Protein AF-A0A0J6VPD2-F1 (afdb_monomer_lite)

pLDDT: mean 93.19, std 6.34, range [56.94, 98.69]

Sequence (339 aa):
MVEPTLGCRLACPSCKRKQELGRRRNDDHLSPELLGSLIRSCVRSGIAIDEVHYLGWGEPLLHPGFRDLVETVRTLSPTTIQEVTTTGNADFQASLGGTYIDRLVVSCDGVQQEEYQKYRINGSLEAALRFMRDAKTYGHPETFVEWKYILFDGNDNPDDLTRAQALADEIGLDSLLFIVTNSKTRSLRYTNETIAEIPIRSRRAKVSPAAAMMIGSRRSGHVDPSRSMLGDRENASLYIDECRVTRGNMLTVSGWSLGADGAYVDAVEMIAGPHRQVTQTHDLRHDVVAARSNAQGARCGFLFRVPLGDAPAPDSLALTVRLRNHTQDFSAAVSWPAS

InterPro domains:
  IPR007197 Radical SAM [PF04055] (2-143)
  IPR007197 Radical SAM [PS51918] (1-218)
  IPR007197 Radical SAM [SFLDS00029] (2-142)
  IPR013785 Aldolase-type TIM barrel [G3DSA:3.20.20.70] (1-222)
  IPR050377 Radical SAM PqqA peptide cyclase/Mycofactocin maturase MftC-like [PTHR11228] (1-188)
  IPR058240 Radical SAM superfamily [SSF102114] (2-212)

Foldseek 3Di:
DDAAFLAAQWDFPPQCSVVVVVVDDDDGGDDLVNLLVVLVVCVVVVHAAAEDEHDDSHFLQPRQCSLSNQVSCCVSHVNHQYEYEGCLLDDQCNRQFPHAHQEYEHEFAADDQVLRCVRRPSGDNVSNLVSLLCCCVRNDVNYQYEYEHEAFQRRQPLVGLVVVQVSCVVSVHQAYEYEQEPDPRGHPCCHLQNVQVRDDDHLRYDYDYDPVQQPAFPWWKDWDPVPKQAADDDFKHWDWPTFTQTPSQKTKTKTFMATPQQHFFQWKWKDWPPDIHIDGQQDFDPVVCVVDVRHPHGSTMDMDIHRQNPHDGGQKMWMWTHHPPDIDIIMTGIHIDDD

Radius of gyration: 20.75 Å; chains: 1; bounding box: 52×57×56 Å

Secondary structure (DSSP, 8-state):
-B--BS--S---TT-THHHHHTT--S--B--HHHHHHHHHHHHHTT----EEEE-SSS-GGG-TTHHHHHHHHHHH-TT-EEEEEE-S-S-HHHHTTT---SEEEEE---SSHHHHHHHSTT--HHHHHHHHHHHHHHS-TT-EEEEEEEEBTTS--HHHHHHHHHHHHHHT-SEEEEEE--STTB-SSS-TTTGGGS---STTEEEEE-GGGS-SEEEEEEEEGGG---EE-SSEEEEEEEEEEETTSEEEEEEEEEETTSPPPSEEEEEETTEEEEE---EE-HHHHHH-TT-S-SEEEEEEEEE-TTSPPPSEEEEEEE-SS-EEEEEEEEE----

Structure (mmCIF, N/CA/C/O backbone):
data_AF-A0A0J6VPD2-F1
#
_entry.id   AF-A0A0J6VPD2-F1
#
loop_
_atom_site.group_PDB
_atom_site.id
_atom_site.type_symbol
_atom_site.label_atom_id
_atom_site.label_alt_id
_atom_site.label_comp_id
_atom_site.label_asym_id
_atom_site.label_entity_id
_atom_site.label_seq_id
_atom_site.pdbx_PDB_ins_code
_atom_site.Cartn_x
_atom_site.Cartn_y
_atom_site.Cartn_z
_atom_site.occupancy
_atom_site.B_iso_or_equiv
_atom_site.auth_seq_id
_atom_site.auth_comp_id
_atom_site.auth_asym_id
_atom_site.auth_atom_id
_atom_site.pdbx_PDB_model_num
ATOM 1 N N . MET A 1 1 ? -11.629 8.265 2.823 1.00 93.38 1 MET A N 1
ATOM 2 C CA . MET A 1 1 ? -10.451 8.903 3.457 1.00 93.38 1 MET A CA 1
ATOM 3 C C . MET A 1 1 ? -10.922 9.909 4.489 1.00 93.38 1 MET A C 1
ATOM 5 O O . MET A 1 1 ? -11.869 10.637 4.205 1.00 93.38 1 MET A O 1
ATOM 9 N N . VAL A 1 2 ? -10.268 9.963 5.642 1.00 94.94 2 VAL A N 1
ATOM 10 C CA . VAL A 1 2 ? -10.527 10.926 6.717 1.00 94.94 2 VAL A CA 1
ATOM 11 C C . VAL A 1 2 ? -9.193 11.452 7.242 1.00 94.94 2 VAL A C 1
ATOM 13 O O . VAL A 1 2 ? -8.242 10.684 7.363 1.00 94.94 2 VAL A O 1
ATOM 16 N N . GLU A 1 3 ? -9.124 12.749 7.541 1.00 94.00 3 GLU A N 1
ATOM 17 C CA . GLU A 1 3 ? -7.953 13.393 8.146 1.00 94.00 3 GLU A CA 1
ATOM 18 C C . GLU A 1 3 ? -8.197 13.520 9.654 1.00 94.00 3 GLU A C 1
ATOM 20 O O . GLU A 1 3 ? -9.005 14.361 10.052 1.00 94.00 3 GLU A O 1
ATOM 25 N N . PRO A 1 4 ? -7.558 12.689 10.505 1.00 95.69 4 PRO A N 1
ATOM 26 C CA . PRO A 1 4 ? -7.861 12.678 11.935 1.00 95.69 4 PRO A CA 1
ATOM 27 C C . PRO A 1 4 ? -7.396 13.942 12.631 1.00 95.69 4 PRO A C 1
ATOM 29 O O . PRO A 1 4 ? -8.032 14.412 13.561 1.00 95.69 4 PRO A O 1
ATOM 32 N N . THR A 1 5 ? -6.257 14.478 12.205 1.00 93.69 5 THR A N 1
ATOM 33 C CA . THR A 1 5 ? -5.651 15.645 12.826 1.00 93.69 5 THR A CA 1
ATOM 34 C C . THR A 1 5 ? -4.746 16.374 11.847 1.00 93.69 5 THR A C 1
ATOM 36 O O . THR A 1 5 ? -4.142 15.750 10.974 1.00 93.69 5 THR A O 1
ATOM 39 N N . LEU A 1 6 ? -4.600 17.688 12.025 1.00 92.31 6 LEU A N 1
ATOM 40 C CA . LEU A 1 6 ? -3.529 18.471 1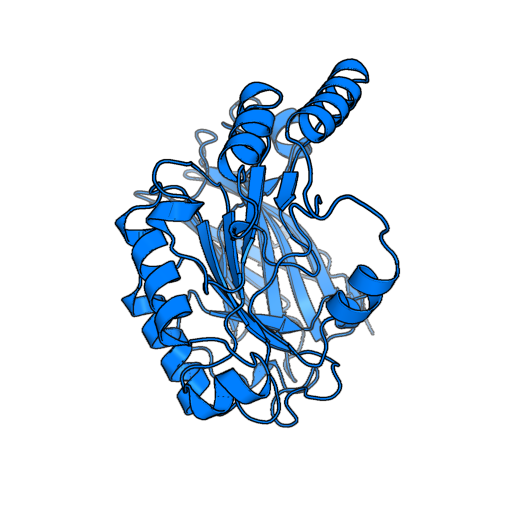1.398 1.00 92.31 6 LEU A CA 1
ATOM 41 C C . LEU A 1 6 ? -2.265 18.543 12.268 1.00 92.31 6 LEU A C 1
ATOM 43 O O . LEU A 1 6 ? -1.270 19.144 11.860 1.00 92.31 6 LEU A O 1
ATOM 47 N N . GLY A 1 7 ? -2.250 17.942 13.456 1.00 91.75 7 GLY A N 1
ATOM 48 C CA . GLY A 1 7 ? -1.061 17.816 14.296 1.00 91.75 7 GLY A CA 1
ATOM 49 C C . GLY A 1 7 ? 0.015 16.968 13.618 1.00 91.75 7 GLY A C 1
ATOM 50 O O . GLY A 1 7 ? -0.251 15.863 13.171 1.00 91.75 7 GLY A O 1
ATOM 51 N N . CYS A 1 8 ? 1.246 17.473 13.524 1.00 94.38 8 CYS A N 1
ATOM 52 C CA . CYS A 1 8 ? 2.407 16.716 13.048 1.00 94.38 8 CYS A CA 1
ATOM 53 C C . CYS A 1 8 ? 3.687 17.315 13.639 1.00 94.38 8 CYS A C 1
ATOM 55 O O . CYS A 1 8 ? 3.829 18.541 13.698 1.00 94.38 8 CYS A O 1
ATOM 57 N N . ARG A 1 9 ? 4.620 16.456 14.058 1.00 93.44 9 ARG A N 1
ATOM 58 C CA . ARG A 1 9 ? 5.928 16.868 14.599 1.00 93.44 9 ARG A CA 1
ATOM 59 C C . ARG A 1 9 ? 6.981 17.110 13.510 1.00 93.44 9 ARG A C 1
ATOM 61 O O . ARG A 1 9 ? 7.966 17.798 13.762 1.00 93.44 9 ARG A O 1
ATOM 68 N N . LEU A 1 10 ? 6.760 16.586 12.303 1.00 96.31 10 LEU A N 1
ATOM 69 C CA . LEU A 1 10 ? 7.665 16.744 11.165 1.00 96.31 10 LEU A CA 1
ATOM 70 C C . LEU A 1 10 ? 7.352 18.014 10.357 1.00 96.31 10 LEU A C 1
ATOM 72 O O . LEU A 1 10 ? 6.226 18.524 10.355 1.00 96.31 10 LEU A O 1
ATOM 76 N N . ALA A 1 11 ? 8.352 18.496 9.618 1.00 95.06 11 ALA A N 1
ATOM 77 C CA . ALA A 1 11 ? 8.269 19.703 8.793 1.00 95.06 11 ALA A CA 1
ATOM 78 C C . ALA A 1 11 ? 8.644 19.449 7.319 1.00 95.06 11 ALA A C 1
ATOM 80 O O . ALA A 1 11 ? 9.408 20.208 6.727 1.00 95.06 11 ALA A O 1
ATOM 81 N N . CYS A 1 12 ? 8.102 18.381 6.724 1.00 94.31 12 CYS A N 1
ATOM 82 C CA . CYS A 1 12 ? 8.483 17.926 5.383 1.00 94.31 12 CYS A CA 1
ATOM 83 C C . CYS A 1 12 ? 8.308 19.021 4.302 1.00 94.31 12 CYS A C 1
ATOM 85 O O . CYS A 1 12 ? 7.190 19.528 4.155 1.00 94.31 12 CYS A O 1
ATOM 87 N N . PRO A 1 13 ? 9.338 19.352 3.492 1.00 90.88 13 PRO A N 1
ATOM 88 C CA . PRO A 1 13 ? 9.306 20.491 2.565 1.00 90.88 13 PRO A CA 1
ATOM 89 C C . PRO A 1 13 ? 8.185 20.478 1.517 1.00 90.88 13 PRO A C 1
ATOM 91 O O . PRO A 1 13 ? 7.707 21.538 1.123 1.00 90.88 13 PRO A O 1
ATOM 94 N N . SER A 1 14 ? 7.754 19.297 1.057 1.00 87.94 14 SER A N 1
ATOM 95 C CA . SER A 1 14 ? 6.682 19.168 0.051 1.00 87.94 14 SER A CA 1
ATOM 96 C C . SER A 1 14 ? 5.284 18.963 0.657 1.00 87.94 14 SER A C 1
ATOM 98 O O . SER A 1 14 ? 4.313 18.802 -0.082 1.00 87.94 14 SER A O 1
ATOM 100 N N . CYS A 1 15 ? 5.150 18.970 1.987 1.00 89.50 15 CYS A N 1
ATOM 101 C CA . CYS A 1 15 ? 3.862 18.817 2.658 1.00 89.50 15 CYS A CA 1
ATOM 102 C C . CYS A 1 15 ? 3.096 20.150 2.705 1.00 89.50 15 CYS A C 1
ATOM 104 O O . CYS A 1 15 ? 3.628 21.175 3.134 1.00 89.50 15 CYS A O 1
ATOM 106 N N . LYS A 1 16 ? 1.811 20.140 2.324 1.00 88.31 16 LYS A N 1
ATOM 107 C CA . LYS A 1 16 ? 0.958 21.344 2.319 1.00 88.31 16 LYS A CA 1
ATOM 108 C C . LYS A 1 16 ? 0.388 21.713 3.692 1.00 88.31 16 LYS A C 1
ATOM 110 O O . LYS A 1 16 ? -0.294 22.725 3.807 1.00 88.31 16 LYS A O 1
ATOM 115 N N . ARG A 1 17 ? 0.727 20.968 4.750 1.00 89.81 17 ARG A N 1
ATOM 116 C CA . ARG A 1 17 ? 0.231 21.171 6.122 1.00 89.81 17 ARG A CA 1
ATOM 117 C C . ARG A 1 17 ? 0.272 22.627 6.592 1.00 89.81 17 ARG A C 1
ATOM 119 O O . ARG A 1 17 ? -0.710 23.110 7.139 1.00 89.81 17 ARG A O 1
ATOM 126 N N . LYS A 1 18 ? 1.382 23.346 6.366 1.00 83.75 18 LYS A N 1
ATOM 127 C CA . LYS A 1 18 ? 1.505 24.763 6.772 1.00 83.75 18 LYS A CA 1
ATOM 128 C C . LYS A 1 18 ? 0.450 25.658 6.110 1.00 83.75 18 LYS A C 1
ATOM 130 O O . LYS A 1 18 ? -0.044 26.578 6.747 1.00 83.75 18 LYS A O 1
ATOM 135 N N . GLN A 1 19 ? 0.110 25.388 4.848 1.00 83.69 19 GLN A N 1
ATOM 136 C CA . GLN A 1 19 ? -0.931 26.125 4.125 1.00 83.69 19 GLN A CA 1
ATOM 137 C C . GLN A 1 19 ? -2.322 25.790 4.677 1.00 83.69 19 GLN A C 1
ATOM 139 O O . GLN A 1 19 ? -3.147 26.687 4.819 1.00 83.69 19 GLN A O 1
ATOM 144 N N . GLU A 1 20 ? -2.564 24.525 5.026 1.00 82.81 20 GLU A N 1
ATOM 145 C CA . GLU A 1 20 ? -3.853 24.071 5.564 1.00 82.81 20 GLU A CA 1
ATOM 146 C C . GLU A 1 20 ? -4.123 24.577 6.988 1.00 82.81 20 GLU A C 1
ATOM 148 O O . GLU A 1 20 ? -5.237 25.018 7.273 1.00 82.81 20 GLU A O 1
ATOM 153 N N . LEU A 1 21 ? -3.101 24.631 7.850 1.00 81.75 21 LEU A N 1
ATOM 154 C CA . LEU A 1 21 ? -3.205 25.251 9.180 1.00 81.75 21 LEU A CA 1
ATOM 155 C C . LEU A 1 21 ? -3.624 26.728 9.101 1.00 81.75 21 LEU A C 1
ATOM 157 O O . LEU A 1 21 ? -4.384 27.195 9.937 1.00 81.75 21 LEU A O 1
ATOM 161 N N . GLY A 1 22 ? -3.183 27.461 8.072 1.00 72.88 22 GLY A N 1
ATOM 162 C CA . GLY A 1 22 ? -3.572 28.862 7.872 1.00 72.88 22 GLY A CA 1
ATOM 163 C C . GLY A 1 22 ? -5.017 29.066 7.394 1.00 72.88 22 GLY A C 1
ATOM 164 O O . GLY A 1 22 ? -5.493 30.200 7.373 1.00 72.88 22 GLY A O 1
ATOM 165 N N . ARG A 1 23 ? -5.715 27.999 6.980 1.00 75.44 23 ARG A N 1
ATOM 166 C CA . ARG A 1 23 ? -7.081 28.058 6.425 1.00 75.44 23 ARG A CA 1
ATOM 167 C C . ARG A 1 23 ? -8.166 27.648 7.419 1.00 75.44 23 ARG A C 1
ATOM 169 O O . ARG A 1 23 ? -9.301 28.104 7.278 1.00 75.44 23 ARG A O 1
ATOM 176 N N . ARG A 1 24 ? -7.859 26.784 8.391 1.00 66.81 24 ARG A N 1
ATOM 177 C CA . ARG A 1 24 ? -8.845 26.262 9.352 1.00 66.81 24 ARG A CA 1
ATOM 178 C C . ARG A 1 24 ? -8.907 27.127 10.606 1.00 66.81 24 ARG A C 1
ATOM 180 O O . ARG A 1 24 ? -7.889 27.616 11.074 1.00 66.81 24 ARG A O 1
ATOM 187 N N . ARG A 1 25 ? -10.127 27.357 11.110 1.00 56.94 25 ARG A N 1
ATOM 188 C CA . ARG A 1 25 ? -10.367 28.354 12.161 1.00 56.94 25 ARG A CA 1
ATOM 189 C C . ARG A 1 25 ? -10.408 27.808 13.585 1.00 56.94 25 ARG A C 1
ATOM 191 O O . ARG A 1 25 ? -9.982 28.567 14.432 1.00 56.94 25 ARG A O 1
ATOM 198 N N . ASN A 1 26 ? -10.896 26.590 13.876 1.00 59.47 26 ASN A N 1
ATOM 199 C CA . ASN A 1 26 ? -11.183 26.219 15.279 1.00 59.47 26 ASN A CA 1
ATOM 200 C C . ASN A 1 26 ? -11.190 24.716 15.648 1.00 59.47 26 ASN A C 1
ATOM 202 O O . ASN A 1 26 ? -11.496 24.424 16.798 1.00 59.47 26 ASN A O 1
ATOM 206 N N . ASP A 1 27 ? -10.881 23.768 14.753 1.00 58.66 27 ASP A N 1
ATOM 207 C CA . ASP A 1 27 ? -10.828 22.349 15.157 1.00 58.66 27 ASP A CA 1
ATOM 208 C C . ASP A 1 27 ? -9.707 21.599 14.426 1.00 58.66 27 ASP A C 1
ATOM 210 O O . ASP A 1 27 ? -9.734 21.442 13.199 1.00 58.66 27 ASP A O 1
ATOM 214 N N . ASP A 1 28 ? -8.690 21.194 15.187 1.00 74.00 28 ASP A N 1
ATOM 215 C CA . ASP A 1 28 ? -7.498 20.505 14.682 1.00 74.00 28 ASP A CA 1
ATOM 216 C C . ASP A 1 28 ? -7.701 18.988 14.593 1.00 74.00 28 ASP A C 1
ATOM 218 O O . ASP A 1 28 ? -6.808 18.287 14.106 1.00 74.00 28 ASP A O 1
ATOM 222 N N . HIS A 1 29 ? -8.838 18.477 15.076 1.00 90.50 29 HIS A N 1
ATOM 223 C CA . HIS A 1 29 ? -9.093 17.061 15.322 1.00 90.50 29 HIS A CA 1
ATOM 224 C C . HIS A 1 29 ? -10.482 16.631 14.822 1.00 90.50 29 HIS A C 1
ATOM 226 O O . HIS A 1 29 ? -11.465 17.352 14.956 1.00 90.50 29 HIS A O 1
ATOM 232 N N . LEU A 1 30 ? -10.571 15.444 14.227 1.00 93.44 30 LEU A N 1
ATOM 233 C CA . LEU A 1 30 ? -11.834 14.830 13.828 1.00 93.44 30 LEU A CA 1
ATOM 234 C C . LEU A 1 30 ? -12.500 14.193 15.049 1.00 93.44 30 LEU A C 1
ATOM 236 O O . LEU A 1 30 ? -11.952 13.254 15.616 1.00 93.44 30 LEU A O 1
ATOM 240 N N . SER A 1 31 ? -13.709 14.624 15.413 1.00 93.25 31 SER A N 1
ATOM 241 C CA . SER A 1 31 ? -14.433 13.966 16.505 1.00 93.25 31 SER A CA 1
ATOM 242 C C . SER A 1 31 ? -14.962 12.576 16.101 1.00 93.25 31 SER A C 1
ATOM 244 O O . SER A 1 31 ? -15.487 12.409 14.987 1.00 93.25 31 SER A O 1
ATOM 246 N N . PRO A 1 32 ? -14.888 11.570 16.996 1.00 93.81 32 PRO A N 1
ATOM 247 C CA . PRO A 1 32 ? -15.540 10.275 16.795 1.00 93.81 32 PRO A CA 1
ATOM 248 C C . PRO A 1 32 ? -17.046 10.394 16.549 1.00 93.81 32 PRO A C 1
ATOM 250 O O . PRO A 1 32 ? -17.601 9.666 15.726 1.00 93.81 32 PRO A O 1
ATOM 253 N N . GLU A 1 33 ? -17.722 11.358 17.174 1.00 95.19 33 GLU A N 1
ATOM 254 C CA . GLU A 1 33 ? -19.159 11.586 17.001 1.00 95.19 33 GLU A CA 1
ATOM 255 C C . GLU A 1 33 ? -19.501 12.029 15.577 1.00 95.19 33 GLU A C 1
ATOM 257 O O . GLU A 1 33 ? -20.497 11.563 15.005 1.00 95.19 33 GLU A O 1
ATOM 262 N N . LEU A 1 34 ? -18.683 12.911 14.989 1.00 95.06 34 LEU A N 1
ATOM 263 C CA . LEU A 1 34 ? -18.852 13.349 13.607 1.00 95.06 34 LEU A CA 1
ATOM 264 C C . LEU A 1 34 ? -18.603 12.182 12.652 1.00 95.06 34 LEU A C 1
ATOM 266 O O . LEU A 1 34 ? -19.454 11.904 11.804 1.00 95.06 34 LEU A O 1
ATOM 270 N N . LEU A 1 35 ? -17.490 11.460 12.827 1.00 96.81 35 LEU A N 1
ATOM 271 C CA . LEU A 1 35 ? -17.169 10.282 12.019 1.00 96.81 35 LEU A CA 1
ATOM 272 C C . LEU A 1 35 ? -18.290 9.237 12.089 1.00 96.81 35 LEU A C 1
ATOM 274 O O . LEU A 1 35 ? -18.798 8.790 11.060 1.00 96.81 35 LEU A O 1
ATOM 278 N N . GLY A 1 36 ? -18.750 8.908 13.294 1.00 97.19 36 GLY A N 1
ATOM 279 C CA . GLY A 1 36 ? -19.839 7.962 13.503 1.00 97.19 36 GLY A CA 1
ATOM 280 C C . GLY A 1 36 ? -21.157 8.429 12.888 1.00 97.19 36 GLY A C 1
ATOM 281 O O . GLY A 1 36 ? -21.922 7.617 12.369 1.00 97.19 36 GLY A O 1
ATOM 282 N N . SER A 1 37 ? -21.434 9.734 12.891 1.00 97.62 37 SER A N 1
ATOM 283 C CA . SER A 1 37 ? -22.640 10.286 12.262 1.00 97.62 37 SER A CA 1
ATOM 284 C C . SER A 1 37 ? -22.600 10.173 10.739 1.00 97.62 37 SER A C 1
ATOM 286 O O . SER A 1 37 ? -23.616 9.813 10.140 1.00 97.62 37 SER A O 1
ATOM 288 N N . LEU A 1 38 ? -21.434 10.397 10.126 1.00 96.50 38 LEU A N 1
ATOM 289 C CA . LEU A 1 38 ? -21.222 10.179 8.693 1.00 96.50 38 LEU A CA 1
ATOM 290 C C . LEU A 1 38 ? -21.426 8.705 8.327 1.00 96.50 38 LEU A C 1
ATOM 292 O O . LEU A 1 38 ? -22.208 8.402 7.427 1.00 96.50 38 LEU A O 1
ATOM 296 N N . ILE A 1 39 ? -20.814 7.788 9.080 1.00 97.00 39 ILE A N 1
ATOM 297 C CA . ILE A 1 39 ? -20.931 6.340 8.849 1.00 97.00 39 ILE A CA 1
ATOM 298 C C . ILE A 1 39 ? -22.383 5.879 8.967 1.00 97.00 39 ILE A C 1
ATOM 300 O O . ILE A 1 39 ? -22.905 5.243 8.053 1.00 97.00 39 ILE A O 1
ATOM 304 N N . ARG A 1 40 ? -23.079 6.259 10.048 1.00 97.31 40 ARG A N 1
ATOM 305 C CA . ARG A 1 40 ? -24.506 5.943 10.222 1.00 97.31 40 ARG A CA 1
ATOM 306 C C . ARG A 1 40 ? -25.352 6.471 9.067 1.00 97.31 40 ARG A C 1
ATOM 308 O O . ARG A 1 40 ? -26.316 5.818 8.678 1.00 97.31 40 ARG A O 1
ATOM 315 N N . SER A 1 41 ? -25.020 7.642 8.524 1.00 97.25 41 SER A N 1
ATOM 316 C CA . SER A 1 41 ? -25.731 8.204 7.374 1.00 97.25 41 SER A CA 1
ATOM 317 C C . SER A 1 41 ? -25.541 7.364 6.112 1.00 97.25 41 SER A C 1
ATOM 319 O O . SER A 1 41 ? -26.528 7.074 5.434 1.00 97.25 41 SER A O 1
ATOM 321 N N . CYS A 1 42 ? -24.310 6.931 5.824 1.00 96.19 42 CYS A N 1
ATOM 322 C CA . CYS A 1 42 ? -24.019 6.031 4.706 1.00 96.19 42 CYS A CA 1
ATOM 323 C C . CYS A 1 42 ? -24.770 4.704 4.852 1.00 96.19 42 CYS A C 1
ATOM 325 O O . CYS A 1 42 ? -25.515 4.328 3.950 1.00 96.19 42 CYS A O 1
ATOM 327 N N . VAL A 1 43 ? -24.668 4.063 6.022 1.00 93.38 43 VAL A N 1
ATOM 328 C CA . VAL A 1 43 ? -25.329 2.779 6.305 1.00 93.38 43 VAL A CA 1
ATOM 329 C C . VAL A 1 43 ? -26.846 2.886 6.135 1.00 93.38 43 VAL A C 1
ATOM 331 O O . VAL A 1 43 ? -27.438 2.078 5.424 1.00 93.38 43 VAL A O 1
ATOM 334 N N . ARG A 1 44 ? -27.491 3.916 6.707 1.00 96.25 44 ARG A N 1
ATOM 335 C CA . ARG A 1 44 ? -28.941 4.142 6.529 1.00 96.25 44 ARG A CA 1
ATOM 336 C C . ARG A 1 44 ? -29.344 4.370 5.073 1.00 96.25 44 ARG A C 1
ATOM 338 O O . ARG A 1 44 ? -30.482 4.090 4.719 1.00 96.25 44 ARG A O 1
ATOM 345 N N . SER A 1 45 ? -28.435 4.896 4.258 1.00 96.94 45 SER A N 1
ATOM 346 C CA . SER A 1 45 ? -28.669 5.165 2.836 1.00 96.94 45 SER A CA 1
ATOM 347 C C . SER A 1 45 ? -28.318 3.970 1.941 1.00 96.94 45 SER A C 1
ATOM 349 O O . SER A 1 45 ? -28.351 4.105 0.722 1.00 96.94 45 SER A O 1
ATOM 351 N N . GLY A 1 46 ? -27.955 2.817 2.520 1.00 94.06 46 GLY A N 1
ATOM 352 C CA . GLY A 1 46 ? -27.538 1.630 1.769 1.00 94.06 46 GLY A CA 1
ATOM 353 C C . GLY A 1 46 ? -26.178 1.774 1.079 1.00 94.06 46 GLY A C 1
ATOM 354 O O . GLY A 1 46 ? -25.876 1.014 0.165 1.00 94.06 46 GLY A O 1
ATOM 355 N N . ILE A 1 47 ? -25.358 2.747 1.489 1.00 94.06 47 ILE A N 1
ATOM 356 C CA . ILE A 1 47 ? -24.014 2.960 0.945 1.00 94.06 47 ILE A CA 1
ATOM 357 C C . ILE A 1 47 ? -23.036 2.108 1.755 1.00 94.06 47 ILE A C 1
ATOM 359 O O . ILE A 1 47 ? -22.807 2.377 2.938 1.00 94.06 47 ILE A O 1
ATOM 363 N N . ALA A 1 48 ? -22.455 1.095 1.112 1.00 88.81 48 ALA A N 1
ATOM 364 C CA . ALA A 1 48 ? -21.388 0.293 1.696 1.00 88.81 48 ALA A CA 1
ATOM 365 C C . ALA A 1 48 ? -20.125 1.143 1.902 1.00 88.81 48 ALA A C 1
ATOM 367 O O . ALA A 1 48 ? -19.753 1.951 1.049 1.00 88.81 48 ALA A O 1
ATOM 368 N N . ILE A 1 49 ? -19.477 0.961 3.051 1.00 94.00 49 ILE A N 1
ATOM 369 C CA . ILE A 1 49 ? -18.179 1.560 3.352 1.00 94.00 49 ILE A CA 1
ATOM 370 C C . ILE A 1 49 ? -17.169 0.427 3.320 1.00 94.00 49 ILE A C 1
ATOM 372 O O . ILE A 1 49 ? -17.098 -0.390 4.231 1.00 94.00 49 ILE A O 1
ATOM 376 N N . ASP A 1 50 ? -16.423 0.373 2.231 1.00 93.12 50 ASP A N 1
ATOM 377 C CA . ASP A 1 50 ? -15.439 -0.676 2.006 1.00 93.12 50 ASP A CA 1
ATOM 378 C C . ASP A 1 50 ? -14.151 -0.402 2.772 1.00 93.12 50 ASP A C 1
ATOM 380 O O . ASP A 1 50 ? -13.590 -1.287 3.421 1.00 93.12 50 ASP A O 1
ATOM 384 N N . GLU A 1 51 ? -13.713 0.858 2.735 1.00 95.12 51 GLU A N 1
ATOM 385 C CA . GLU A 1 51 ? -12.439 1.270 3.298 1.00 95.12 51 GLU A CA 1
ATOM 386 C C . GLU A 1 51 ? -12.530 2.637 3.981 1.00 95.12 51 GLU A C 1
ATOM 388 O O . GLU A 1 51 ? -13.071 3.612 3.443 1.00 95.12 51 GLU A O 1
ATOM 393 N N . VAL A 1 52 ? -11.909 2.738 5.153 1.00 97.62 52 VAL A N 1
ATOM 394 C CA . VAL A 1 52 ? -11.602 4.008 5.809 1.00 97.62 52 VAL A CA 1
ATOM 395 C C . VAL A 1 52 ? -10.094 4.138 5.898 1.00 97.62 52 VAL A C 1
ATOM 397 O O . VAL A 1 52 ? -9.420 3.382 6.588 1.00 97.62 52 VAL A O 1
ATOM 400 N N . HIS A 1 53 ? -9.563 5.132 5.190 1.00 97.94 53 HIS A N 1
ATOM 401 C CA . HIS A 1 53 ? -8.151 5.477 5.281 1.00 97.94 53 HIS A CA 1
ATOM 402 C C . HIS A 1 53 ? -7.974 6.695 6.181 1.00 97.94 53 HIS A C 1
ATOM 404 O O . HIS A 1 53 ? -8.536 7.758 5.892 1.00 97.94 53 HIS A O 1
ATOM 410 N N . TYR A 1 54 ? -7.180 6.538 7.233 1.00 98.12 54 TYR A N 1
ATOM 411 C CA . TYR A 1 54 ? -6.741 7.583 8.146 1.00 98.12 54 TYR A CA 1
ATOM 412 C C . TYR A 1 54 ? -5.426 8.170 7.627 1.00 98.12 54 TYR A C 1
ATOM 414 O O . TYR A 1 54 ? -4.346 7.612 7.839 1.00 98.12 54 TYR A O 1
ATOM 422 N N . LEU A 1 55 ? -5.522 9.286 6.908 1.00 95.75 55 LEU A N 1
ATOM 423 C CA . LEU A 1 55 ? -4.381 9.988 6.324 1.00 95.75 55 LEU A CA 1
ATOM 424 C C . LEU A 1 55 ? -4.702 11.464 6.099 1.00 95.75 55 LEU A C 1
ATOM 426 O O . LEU A 1 55 ? -5.858 11.876 6.075 1.00 95.75 55 LEU A O 1
ATOM 430 N N . GLY A 1 56 ? -3.671 12.256 5.845 1.00 92.06 56 GLY A N 1
ATOM 431 C CA . GLY A 1 56 ? -3.834 13.651 5.472 1.00 92.06 56 GLY A CA 1
ATOM 432 C C . GLY A 1 56 ? -2.500 14.374 5.463 1.00 92.06 56 GLY A C 1
ATOM 433 O O . GLY A 1 56 ? -1.454 13.784 5.186 1.00 92.06 56 GLY A O 1
ATOM 434 N N . TRP A 1 57 ? -2.542 15.662 5.772 1.00 91.81 57 TRP A N 1
ATOM 435 C CA . TRP A 1 57 ? -1.365 16.511 5.915 1.00 91.81 57 TRP A CA 1
ATOM 436 C C . TRP A 1 57 ? -0.757 16.456 7.321 1.00 91.81 57 TRP A C 1
ATOM 438 O O . TRP A 1 57 ? 0.412 16.815 7.492 1.00 91.81 57 TRP A O 1
ATOM 448 N N . GLY A 1 58 ? -1.541 16.049 8.323 1.00 93.44 58 GLY A N 1
ATOM 449 C CA . GLY A 1 58 ? -1.064 15.769 9.676 1.00 93.44 58 GLY A CA 1
ATOM 450 C C . GLY A 1 58 ? -0.543 14.340 9.865 1.00 93.44 58 GLY A C 1
ATOM 451 O O . GLY A 1 58 ? -0.403 13.572 8.918 1.00 93.44 58 GLY A O 1
ATOM 452 N N . GLU A 1 59 ? -0.240 13.998 11.115 1.00 96.19 59 GLU A N 1
ATOM 453 C CA . GLU A 1 59 ? 0.103 12.652 11.576 1.00 96.19 59 GLU A CA 1
ATOM 454 C C . GLU A 1 59 ? -1.111 12.060 12.309 1.00 96.19 59 GLU A C 1
ATOM 456 O O . GLU A 1 59 ? -1.372 12.478 13.441 1.00 96.19 59 GLU A O 1
ATOM 461 N N . PRO A 1 60 ? -1.845 11.101 11.706 1.00 97.12 60 PRO A N 1
ATOM 462 C CA . PRO A 1 60 ? -3.029 10.481 12.305 1.00 97.12 60 PRO A CA 1
ATOM 463 C C . PRO A 1 60 ? -2.852 10.071 13.768 1.00 97.12 60 PRO A C 1
ATOM 465 O O . PRO A 1 60 ? -3.723 10.339 14.593 1.00 97.12 60 PRO A O 1
ATOM 468 N N . LEU A 1 61 ? -1.695 9.495 14.102 1.00 97.19 61 LEU A N 1
ATOM 469 C CA . LEU A 1 61 ? -1.413 8.928 15.422 1.00 97.19 61 LEU A CA 1
ATOM 470 C C . LEU A 1 61 ? -1.102 9.972 16.506 1.00 97.19 61 LEU A C 1
ATOM 472 O O . LEU A 1 61 ? -0.855 9.607 17.653 1.00 97.19 61 LEU A O 1
ATOM 476 N N . LEU A 1 62 ? -1.119 11.266 16.170 1.00 95.69 62 LEU A N 1
ATOM 477 C CA . LEU A 1 62 ? -1.106 12.357 17.152 1.00 95.69 62 LEU A CA 1
ATOM 478 C C . LEU A 1 62 ? -2.514 12.833 17.529 1.00 95.69 62 LEU A C 1
ATOM 480 O O . LEU A 1 62 ? -2.641 13.767 18.319 1.00 95.69 62 LEU A O 1
ATOM 484 N N . HIS A 1 63 ? -3.566 12.233 16.969 1.00 95.50 63 HIS A N 1
ATOM 485 C CA . HIS A 1 63 ? -4.929 12.500 17.405 1.00 95.50 63 HIS A CA 1
ATOM 486 C C . HIS A 1 63 ? -5.164 11.895 18.806 1.00 95.50 63 HIS A C 1
ATOM 488 O O . HIS A 1 63 ? -4.949 10.694 18.981 1.00 95.50 63 HIS A O 1
ATOM 494 N N . PRO A 1 64 ? -5.628 12.674 19.804 1.00 93.00 64 PRO A N 1
ATOM 495 C CA . PRO A 1 64 ? -5.727 12.207 21.192 1.00 93.00 64 PRO A CA 1
ATOM 496 C C . PRO A 1 64 ? -6.723 11.053 21.382 1.00 93.00 64 PRO A C 1
ATOM 498 O O . PRO A 1 64 ? -6.494 10.186 22.217 1.00 93.00 64 PRO A O 1
ATOM 501 N N . GLY A 1 65 ? -7.792 11.010 20.581 1.00 93.62 65 GLY A N 1
ATOM 502 C CA . GLY A 1 65 ? -8.786 9.929 20.569 1.00 93.62 65 GLY A CA 1
ATOM 503 C C . GLY A 1 65 ? -8.662 9.019 19.347 1.00 93.62 65 GLY A C 1
ATOM 504 O O . GLY A 1 65 ? -9.671 8.659 18.752 1.00 93.62 65 GLY A O 1
ATOM 505 N N . PHE A 1 66 ? -7.447 8.753 18.842 1.00 96.62 66 PHE A N 1
ATOM 506 C CA . PHE A 1 66 ? -7.286 7.998 17.586 1.00 96.62 66 PHE A CA 1
ATOM 507 C C . PHE A 1 66 ? -7.946 6.610 17.648 1.00 96.62 66 PHE A C 1
ATOM 509 O O . PHE A 1 66 ? -8.630 6.211 16.710 1.00 96.62 66 PHE A O 1
ATOM 516 N N . ARG A 1 67 ? -7.801 5.902 18.774 1.00 96.38 67 ARG A N 1
ATOM 517 C CA . ARG A 1 67 ? -8.416 4.580 18.978 1.00 96.38 67 ARG A CA 1
ATOM 518 C C . ARG A 1 67 ? -9.939 4.637 18.949 1.00 96.38 67 ARG A C 1
ATOM 520 O O . ARG A 1 67 ? -10.559 3.751 18.375 1.00 96.38 67 ARG A O 1
ATOM 527 N N . ASP A 1 68 ? -10.529 5.711 19.466 1.00 96.25 68 ASP A N 1
ATOM 528 C CA . ASP A 1 68 ? -11.981 5.906 19.446 1.00 96.25 68 ASP A CA 1
ATOM 529 C C . ASP A 1 68 ? -12.506 6.072 18.015 1.00 96.25 68 ASP A C 1
ATOM 531 O O . ASP A 1 68 ? -13.604 5.614 17.700 1.00 96.25 68 ASP A O 1
ATOM 535 N N . LEU A 1 69 ? -11.717 6.670 17.110 1.00 97.62 69 LEU A N 1
ATOM 536 C CA . LEU A 1 69 ? -12.063 6.745 15.685 1.00 97.62 69 LEU A CA 1
ATOM 537 C C . LEU A 1 69 ? -12.094 5.361 15.032 1.00 97.62 69 LEU A C 1
ATOM 539 O O . LEU A 1 69 ? -12.981 5.088 14.221 1.00 97.62 69 LEU A O 1
ATOM 543 N N . VAL A 1 70 ? -11.128 4.508 15.374 1.00 97.75 70 VAL A N 1
ATOM 544 C CA . VAL A 1 70 ? -11.025 3.133 14.863 1.00 97.75 70 VAL A CA 1
ATOM 545 C C . VAL A 1 70 ? -12.173 2.277 15.391 1.00 97.75 70 VAL A C 1
ATOM 547 O O . VAL A 1 70 ? -12.852 1.590 14.623 1.00 97.75 70 VAL A O 1
ATOM 550 N N . GLU A 1 71 ? -12.440 2.374 16.693 1.00 96.94 71 GLU A N 1
ATOM 551 C CA . GLU A 1 71 ? -13.523 1.649 17.354 1.00 96.94 71 GLU A CA 1
ATOM 552 C C . GLU A 1 71 ? -14.894 2.100 16.842 1.00 96.94 71 GLU A C 1
ATOM 554 O O . GLU A 1 71 ? -15.763 1.276 16.568 1.00 96.94 71 GLU A O 1
ATOM 559 N N . THR A 1 72 ? -15.071 3.401 16.595 1.00 97.56 72 THR A N 1
ATOM 560 C CA . THR A 1 72 ? -16.301 3.939 15.998 1.00 97.56 72 THR A CA 1
ATOM 561 C C . THR A 1 72 ? -16.593 3.300 14.641 1.00 97.56 72 THR A C 1
ATOM 563 O O . THR A 1 72 ? -17.729 2.890 14.388 1.00 97.56 72 THR A O 1
ATOM 566 N N . VAL A 1 73 ? -15.589 3.190 13.761 1.00 97.69 73 VAL A N 1
ATOM 567 C CA . VAL A 1 73 ? -15.756 2.519 12.461 1.00 97.69 73 VAL A CA 1
ATOM 568 C C . VAL A 1 73 ? -16.029 1.035 12.658 1.00 97.69 73 VAL A C 1
ATOM 570 O O . VAL A 1 73 ? -16.973 0.519 12.065 1.00 97.69 73 VAL A O 1
ATOM 573 N N . ARG A 1 74 ? -15.258 0.355 13.513 1.00 95.75 74 ARG A N 1
ATOM 574 C CA . ARG A 1 74 ? -15.396 -1.090 13.732 1.00 95.75 74 ARG A CA 1
ATOM 575 C C . ARG A 1 74 ? -16.767 -1.458 14.300 1.00 95.75 74 ARG A C 1
ATOM 577 O O . ARG A 1 74 ? -17.362 -2.425 13.842 1.00 95.75 74 ARG A O 1
ATOM 584 N N . THR A 1 75 ? -17.294 -0.674 15.235 1.00 96.06 75 THR A N 1
ATOM 585 C CA . THR A 1 75 ? -18.624 -0.888 15.817 1.00 96.06 75 THR A CA 1
ATOM 586 C C . THR A 1 75 ? -19.739 -0.642 14.794 1.00 96.06 75 THR A C 1
ATOM 588 O O . THR A 1 75 ? -20.694 -1.412 14.716 1.00 96.06 75 THR A O 1
ATOM 591 N N . LEU A 1 76 ? -19.650 0.431 14.000 1.00 96.81 76 LEU A N 1
ATOM 592 C CA . LEU A 1 76 ? -20.739 0.842 13.100 1.00 96.81 76 LEU A CA 1
ATOM 593 C C . LEU A 1 76 ? -20.697 0.165 11.723 1.00 96.81 76 LEU A C 1
ATOM 595 O O . LEU A 1 76 ? -21.721 0.105 11.043 1.00 96.81 76 LEU A O 1
ATOM 599 N N . SER A 1 77 ? -19.528 -0.308 11.294 1.00 95.25 77 SER A N 1
ATOM 600 C CA . SER A 1 77 ? -19.318 -1.020 10.034 1.00 95.25 77 SER A CA 1
ATOM 601 C C . SER A 1 77 ? -18.192 -2.062 10.182 1.00 95.25 77 SER A C 1
ATOM 603 O O . SER A 1 77 ? -17.064 -1.843 9.734 1.00 95.25 77 SER A O 1
ATOM 605 N N . PRO A 1 78 ? -18.479 -3.220 10.808 1.00 92.25 78 PRO A N 1
ATOM 606 C CA . PRO A 1 78 ? -17.454 -4.187 11.222 1.00 92.25 78 PRO A CA 1
ATOM 607 C C . PRO A 1 78 ? -16.588 -4.752 10.094 1.00 92.25 78 PRO A C 1
ATOM 609 O O . PRO A 1 78 ? -15.430 -5.099 10.328 1.00 92.25 78 PRO A O 1
ATOM 612 N N . THR A 1 79 ? -17.132 -4.823 8.878 1.00 89.31 79 THR A N 1
ATOM 613 C CA . THR A 1 79 ? -16.453 -5.353 7.687 1.00 89.31 79 THR A CA 1
ATOM 614 C C . THR A 1 79 ? -15.572 -4.327 6.975 1.00 89.31 79 THR A C 1
ATOM 616 O O . THR A 1 79 ? -14.836 -4.710 6.068 1.00 89.31 79 THR A O 1
ATOM 619 N N . THR A 1 80 ? -15.630 -3.047 7.366 1.00 94.31 80 THR A N 1
ATOM 620 C CA . THR A 1 80 ? -14.802 -1.984 6.777 1.00 94.31 80 THR A CA 1
ATOM 621 C C . THR A 1 80 ? -13.320 -2.289 7.005 1.00 94.31 80 THR A C 1
ATOM 623 O O . THR A 1 80 ? -12.895 -2.531 8.141 1.00 94.31 80 THR A O 1
ATOM 626 N N . ILE A 1 81 ? -12.522 -2.233 5.938 1.00 94.56 81 ILE A N 1
ATOM 627 C CA . ILE A 1 81 ? -11.058 -2.236 6.026 1.00 94.56 81 ILE A CA 1
ATOM 628 C C . ILE A 1 81 ? -10.597 -0.880 6.547 1.00 94.56 81 ILE A C 1
ATOM 630 O O . ILE A 1 81 ? -10.964 0.171 6.019 1.00 94.56 81 ILE A O 1
ATOM 634 N N . GLN A 1 82 ? -9.753 -0.899 7.566 1.00 97.56 82 GLN A N 1
ATOM 635 C CA . GLN A 1 82 ? -9.193 0.306 8.155 1.00 97.56 82 GLN A CA 1
ATOM 636 C C . GLN A 1 82 ? -7.694 0.390 7.864 1.00 97.56 82 GLN A C 1
ATOM 638 O O . GLN A 1 82 ? -6.927 -0.484 8.269 1.00 97.56 82 GLN A O 1
ATOM 643 N N . GLU A 1 83 ? -7.276 1.448 7.165 1.00 98.12 83 GLU A N 1
ATOM 644 C CA . GLU A 1 83 ? -5.872 1.710 6.830 1.00 98.12 83 GLU A CA 1
ATOM 645 C C . GLU A 1 83 ? -5.369 2.978 7.518 1.00 98.12 83 GLU A C 1
ATOM 647 O O . GLU A 1 83 ? -6.010 4.027 7.450 1.00 98.12 83 GLU A O 1
ATOM 652 N N . VAL A 1 84 ? -4.186 2.917 8.126 1.00 98.44 84 VAL A N 1
ATOM 653 C CA . VAL A 1 84 ? -3.506 4.084 8.700 1.00 98.44 84 VAL A CA 1
ATOM 654 C C . VAL A 1 84 ? -2.229 4.363 7.927 1.00 98.44 84 VAL A C 1
ATOM 656 O O . VAL A 1 84 ? -1.352 3.506 7.852 1.00 98.44 84 VAL A O 1
ATOM 659 N N . THR A 1 85 ? -2.084 5.583 7.404 1.00 98.44 85 THR A N 1
ATOM 660 C CA . THR A 1 85 ? -0.799 6.064 6.880 1.00 98.44 85 THR A CA 1
ATOM 661 C C . THR A 1 85 ? -0.136 6.983 7.901 1.00 98.44 85 THR A C 1
ATOM 663 O O . THR A 1 85 ? -0.645 8.063 8.193 1.00 98.44 85 THR A O 1
ATOM 666 N N . THR A 1 86 ? 1.024 6.586 8.416 1.00 98.38 86 THR A N 1
ATOM 667 C CA . THR A 1 86 ? 1.767 7.304 9.464 1.00 98.38 86 THR A CA 1
ATOM 668 C C . THR A 1 86 ? 3.202 7.598 9.029 1.00 98.38 86 THR A C 1
ATOM 670 O O . THR A 1 86 ? 3.740 6.970 8.121 1.00 98.38 86 THR A O 1
ATOM 673 N N . THR A 1 87 ? 3.858 8.553 9.678 1.00 97.88 87 THR A N 1
ATOM 674 C CA . THR A 1 87 ? 5.309 8.790 9.590 1.00 97.88 87 THR A CA 1
ATOM 675 C C . THR A 1 87 ? 6.126 7.840 10.474 1.00 97.88 87 THR A C 1
ATOM 677 O O . THR A 1 87 ? 7.355 7.897 10.453 1.00 97.88 87 THR A O 1
ATOM 680 N N . GLY A 1 88 ? 5.472 7.022 11.308 1.00 97.81 88 GLY A N 1
ATOM 681 C CA . GLY A 1 88 ? 6.131 6.110 12.252 1.00 97.81 88 GLY A CA 1
ATOM 682 C C . GLY A 1 88 ? 6.872 6.816 13.394 1.00 97.81 88 GLY A C 1
ATOM 683 O O . GLY A 1 88 ? 7.585 6.182 14.155 1.00 97.81 88 GLY A O 1
ATOM 684 N N . ASN A 1 89 ? 6.728 8.137 13.531 1.00 98.06 89 ASN A N 1
ATOM 685 C CA . ASN A 1 89 ? 7.381 8.932 14.579 1.00 98.06 89 ASN A CA 1
ATOM 686 C C . ASN A 1 89 ? 6.492 9.139 15.826 1.00 98.06 89 ASN A C 1
ATOM 688 O O . ASN A 1 89 ? 6.790 9.973 16.687 1.00 98.06 89 ASN A O 1
ATOM 692 N N . ALA A 1 90 ? 5.387 8.396 15.915 1.00 96.50 90 ALA A N 1
ATOM 693 C CA . ALA A 1 90 ? 4.578 8.242 17.119 1.00 96.50 90 ALA A CA 1
ATOM 694 C C . ALA A 1 90 ? 5.034 7.003 17.909 1.00 96.50 90 ALA A C 1
ATOM 696 O O . ALA A 1 90 ? 5.747 6.151 17.388 1.00 96.50 90 ALA A O 1
ATOM 697 N N . ASP A 1 91 ? 4.618 6.899 19.168 1.00 96.81 91 ASP A N 1
ATOM 698 C CA . ASP A 1 91 ? 4.812 5.678 19.950 1.00 96.81 91 ASP A CA 1
ATOM 699 C C . ASP A 1 91 ? 3.718 4.662 19.587 1.00 96.81 91 ASP A C 1
ATOM 701 O O . ASP A 1 91 ? 2.528 4.984 19.674 1.00 96.81 91 ASP A O 1
ATOM 705 N N . PHE A 1 92 ? 4.099 3.463 19.134 1.00 97.56 92 PHE A N 1
ATOM 706 C CA . PHE A 1 92 ? 3.141 2.450 18.678 1.00 97.56 92 PHE A CA 1
ATOM 707 C C . PHE A 1 92 ? 2.200 2.020 19.807 1.00 97.56 92 PHE A C 1
ATOM 709 O O . PHE A 1 92 ? 0.983 2.031 19.635 1.00 97.56 92 PHE A O 1
ATOM 716 N N . GLN A 1 93 ? 2.744 1.703 20.983 1.00 95.31 93 GLN A N 1
ATOM 717 C CA . GLN A 1 93 ? 1.960 1.215 22.118 1.00 95.31 93 GLN A CA 1
ATOM 718 C C . GLN A 1 93 ? 0.978 2.256 22.641 1.00 95.31 93 GLN A C 1
ATOM 720 O O . GLN A 1 93 ? -0.155 1.910 22.968 1.00 95.31 93 GLN A O 1
ATOM 725 N N . ALA A 1 94 ? 1.372 3.526 22.687 1.00 95.50 94 ALA A N 1
ATOM 726 C CA . ALA A 1 94 ? 0.525 4.625 23.129 1.00 95.50 94 ALA A CA 1
ATOM 727 C C . ALA A 1 94 ? -0.529 5.005 22.082 1.00 95.50 94 ALA A C 1
ATOM 729 O O . ALA A 1 94 ? -1.642 5.371 22.450 1.00 95.50 94 ALA A O 1
ATOM 730 N N . SER A 1 95 ? -0.245 4.863 20.786 1.00 94.69 95 SER A N 1
ATOM 731 C CA . SER A 1 95 ? -1.194 5.239 19.727 1.00 94.69 95 SER A CA 1
ATOM 732 C C . SER A 1 95 ? -2.126 4.100 19.299 1.00 94.69 95 SER A C 1
ATOM 734 O O . SER A 1 95 ? -3.340 4.292 19.263 1.00 94.69 95 SER A O 1
ATOM 736 N N . LEU A 1 96 ? -1.587 2.906 19.048 1.00 94.50 96 LEU A N 1
ATOM 737 C CA . LEU A 1 96 ? -2.279 1.754 18.457 1.00 94.50 96 LEU A CA 1
ATOM 738 C C . LEU A 1 96 ? -2.288 0.498 19.336 1.00 94.50 96 LEU A C 1
ATOM 740 O O . LEU A 1 96 ? -2.980 -0.457 18.994 1.00 94.50 96 LEU A O 1
ATOM 744 N N . GLY A 1 97 ? -1.547 0.463 20.447 1.00 89.31 97 GLY A N 1
ATOM 745 C CA . GLY A 1 97 ? -1.465 -0.723 21.307 1.00 89.31 97 GLY A CA 1
ATOM 746 C C . GLY A 1 97 ? -2.847 -1.289 21.663 1.00 89.31 97 GLY A C 1
ATOM 747 O O . GLY A 1 97 ? -3.724 -0.561 22.131 1.00 89.31 97 GLY A O 1
ATOM 748 N N . GLY A 1 98 ? -3.055 -2.583 21.402 1.00 87.62 98 GLY A N 1
ATOM 749 C CA . GLY A 1 98 ? -4.331 -3.277 21.632 1.00 87.62 98 GLY A CA 1
ATOM 750 C C . GLY A 1 98 ? -5.457 -2.948 20.641 1.00 87.62 98 GLY A C 1
ATOM 751 O O . GLY A 1 98 ? -6.561 -3.455 20.802 1.00 87.62 98 GLY A O 1
ATOM 752 N N . THR A 1 99 ? -5.206 -2.121 19.623 1.00 92.69 99 THR A N 1
ATOM 753 C CA . THR A 1 99 ? -6.180 -1.760 18.581 1.00 92.69 99 THR A CA 1
ATOM 754 C C . THR A 1 99 ? -5.860 -2.500 17.284 1.00 92.69 99 THR A C 1
ATOM 756 O O . THR A 1 99 ? -4.739 -2.423 16.783 1.00 92.69 99 THR A O 1
ATOM 759 N N . TYR A 1 100 ? -6.842 -3.199 16.708 1.00 95.25 100 TYR A N 1
ATOM 760 C CA . TYR A 1 100 ? -6.669 -3.852 15.409 1.00 95.25 100 TYR A CA 1
ATOM 761 C C . TYR A 1 100 ? -6.887 -2.873 14.249 1.00 95.25 100 TYR A C 1
ATOM 763 O O . TYR A 1 100 ? -7.968 -2.307 14.083 1.00 95.25 100 TYR A O 1
ATOM 771 N N . ILE A 1 101 ? -5.856 -2.735 13.418 1.00 96.25 101 ILE A N 1
ATOM 772 C CA . ILE A 1 101 ? -5.876 -2.040 12.130 1.00 96.25 101 ILE A CA 1
ATOM 773 C C . ILE A 1 101 ? -5.588 -3.063 11.036 1.00 96.25 101 ILE A C 1
ATOM 775 O O . ILE A 1 101 ? -4.669 -3.868 11.176 1.00 96.25 101 ILE A O 1
ATOM 779 N N . ASP A 1 102 ? -6.347 -3.024 9.944 1.00 95.94 102 ASP A N 1
ATOM 780 C CA . ASP A 1 102 ? -6.167 -3.964 8.839 1.00 95.94 102 ASP A CA 1
ATOM 781 C C . ASP A 1 102 ? -4.855 -3.694 8.086 1.00 95.94 102 ASP A C 1
ATOM 783 O O . ASP A 1 102 ? -4.116 -4.626 7.770 1.00 95.94 102 ASP A O 1
ATOM 787 N N . ARG A 1 103 ? -4.544 -2.416 7.818 1.00 96.88 103 ARG A N 1
ATOM 788 C CA . ARG A 1 103 ? -3.358 -2.000 7.050 1.00 96.88 103 ARG A CA 1
ATOM 789 C C . ARG A 1 103 ? -2.640 -0.818 7.699 1.00 96.88 103 ARG A C 1
ATOM 791 O O . ARG A 1 103 ? -3.244 0.209 8.001 1.00 96.88 103 ARG A O 1
ATOM 798 N N . LEU A 1 104 ? -1.332 -0.937 7.881 1.00 98.06 104 LEU A N 1
ATOM 799 C CA . LEU A 1 104 ? -0.472 0.095 8.447 1.00 98.06 104 LEU A CA 1
ATOM 800 C C . LEU A 1 104 ? 0.626 0.454 7.446 1.00 98.06 104 LEU A C 1
ATOM 802 O O . LEU A 1 104 ? 1.551 -0.321 7.213 1.00 98.06 104 LEU A O 1
ATOM 806 N N . VAL A 1 105 ? 0.531 1.646 6.864 1.00 98.50 105 VAL A N 1
ATOM 807 C CA . VAL A 1 105 ? 1.497 2.171 5.895 1.00 98.50 105 VAL A CA 1
ATOM 808 C C . VAL A 1 105 ? 2.413 3.169 6.598 1.00 98.50 105 VAL A C 1
ATOM 810 O O . VAL A 1 105 ? 1.998 4.269 6.973 1.00 98.50 105 VAL A O 1
ATOM 813 N N . VAL A 1 106 ? 3.683 2.811 6.765 1.00 98.62 106 VAL A N 1
ATOM 814 C CA . VAL A 1 106 ? 4.690 3.653 7.419 1.00 98.62 106 VAL A CA 1
ATOM 815 C C . VAL A 1 106 ? 5.521 4.368 6.363 1.00 98.62 106 VAL A C 1
ATOM 817 O O . VAL A 1 106 ? 6.291 3.766 5.622 1.00 98.62 106 VAL A O 1
ATOM 820 N N . SER A 1 107 ? 5.356 5.684 6.291 1.00 98.00 107 SER A N 1
ATOM 821 C CA . SER A 1 107 ? 6.083 6.559 5.378 1.00 98.00 107 SER A CA 1
ATOM 822 C C . SER A 1 107 ? 7.436 6.950 5.974 1.00 98.00 107 SER A C 1
ATOM 824 O O . SER A 1 107 ? 7.523 7.909 6.747 1.00 98.00 107 SER A O 1
ATOM 826 N N . CYS A 1 108 ? 8.481 6.223 5.593 1.00 98.19 108 CYS A N 1
ATOM 827 C CA . CYS A 1 108 ? 9.850 6.408 6.062 1.00 98.19 108 CYS A CA 1
ATOM 828 C C . CYS A 1 108 ? 10.803 6.397 4.854 1.00 98.19 108 CYS A C 1
ATOM 830 O O . CYS A 1 108 ? 10.822 5.445 4.084 1.00 98.19 108 CYS A O 1
ATOM 832 N N . ASP A 1 109 ? 11.577 7.465 4.653 1.00 97.06 109 ASP A N 1
ATOM 833 C CA . ASP A 1 109 ? 12.291 7.707 3.391 1.00 97.06 109 ASP A CA 1
ATOM 834 C C . ASP A 1 109 ? 13.816 7.680 3.592 1.00 97.06 109 ASP A C 1
ATOM 836 O O . ASP A 1 109 ? 14.475 8.716 3.483 1.00 97.06 109 ASP A O 1
ATOM 840 N N . GLY A 1 110 ? 14.395 6.532 3.939 1.00 96.38 110 GLY A N 1
ATOM 841 C CA . GLY A 1 110 ? 15.841 6.430 4.164 1.00 96.38 110 GLY A CA 1
ATOM 842 C C . GLY A 1 110 ? 16.263 5.249 5.027 1.00 96.38 110 GLY A C 1
ATOM 843 O O . GLY A 1 110 ? 15.443 4.647 5.713 1.00 96.38 110 GLY A O 1
ATOM 844 N N . VAL A 1 111 ? 17.568 4.974 5.038 1.00 98.12 111 VAL A N 1
ATOM 845 C CA . VAL A 1 111 ? 18.231 4.087 6.019 1.00 98.12 111 VAL A CA 1
ATOM 846 C C . VAL A 1 111 ? 19.397 4.765 6.747 1.00 98.12 111 VAL A C 1
ATOM 848 O O . VAL A 1 111 ? 20.029 4.151 7.602 1.00 98.12 111 VAL A O 1
ATOM 851 N N . GLN A 1 112 ? 19.647 6.043 6.451 1.00 97.81 112 GLN A N 1
ATOM 852 C CA . GLN A 1 112 ? 20.640 6.887 7.112 1.00 97.81 112 GLN A CA 1
ATOM 853 C C . GLN A 1 112 ? 19.941 8.127 7.672 1.00 97.81 112 GLN A C 1
ATOM 855 O O . GLN A 1 112 ? 19.142 8.758 6.974 1.00 97.81 112 GLN A O 1
ATOM 860 N N . GLN A 1 113 ? 20.206 8.469 8.935 1.00 97.69 113 GLN A N 1
ATOM 861 C CA . GLN A 1 113 ? 19.506 9.557 9.626 1.00 97.69 113 GLN A CA 1
ATOM 862 C C . GLN A 1 113 ? 19.772 10.910 8.953 1.00 97.69 113 GLN A C 1
ATOM 864 O O . GLN A 1 113 ? 18.859 11.729 8.826 1.00 97.69 113 GLN A O 1
ATOM 869 N N . GLU A 1 114 ? 21.004 11.132 8.504 1.00 96.75 114 GLU A N 1
ATOM 870 C CA . GLU A 1 114 ? 21.468 12.367 7.878 1.00 96.75 114 GLU A CA 1
ATOM 871 C C . GLU A 1 114 ? 20.721 12.656 6.573 1.00 96.75 114 GLU A C 1
ATOM 873 O O . GLU A 1 114 ? 20.342 13.800 6.330 1.00 96.75 114 GLU A O 1
ATOM 878 N N . GLU A 1 115 ? 20.458 11.624 5.769 1.00 95.94 115 GLU A N 1
ATOM 879 C CA . GLU A 1 115 ? 19.687 11.725 4.526 1.00 95.94 115 GLU A CA 1
ATOM 880 C C . GLU A 1 115 ? 18.183 11.807 4.800 1.00 95.94 115 GLU A C 1
ATOM 882 O O . GLU A 1 115 ? 17.489 12.674 4.259 1.00 95.94 115 GLU A O 1
ATOM 887 N N . TYR A 1 116 ? 17.684 10.967 5.711 1.00 96.81 116 TYR A N 1
ATOM 888 C CA . TYR A 1 116 ? 16.279 10.930 6.116 1.00 96.81 116 TYR A CA 1
ATOM 889 C C . TYR A 1 116 ? 15.774 12.315 6.550 1.00 96.81 116 TYR A C 1
ATOM 891 O O . TYR A 1 116 ? 14.732 12.785 6.081 1.00 96.81 116 TYR A O 1
ATOM 899 N N . GLN A 1 117 ? 16.538 13.019 7.392 1.00 96.31 117 GLN A N 1
ATOM 900 C CA . GLN A 1 117 ? 16.130 14.316 7.941 1.00 96.31 117 GLN A CA 1
ATOM 901 C C . GLN A 1 117 ? 16.160 15.476 6.934 1.00 96.31 117 GLN A C 1
ATOM 903 O O . GLN A 1 117 ? 15.553 16.512 7.213 1.00 96.31 117 GLN A O 1
ATOM 908 N N . LYS A 1 118 ? 16.804 15.328 5.763 1.00 95.00 118 LYS A N 1
ATOM 909 C CA . LYS A 1 118 ? 16.780 16.366 4.710 1.00 95.00 118 LYS A CA 1
ATOM 910 C C . LYS A 1 118 ? 15.359 16.611 4.212 1.00 95.00 118 LYS A C 1
ATOM 912 O O . LYS A 1 118 ? 14.956 17.756 4.012 1.00 95.00 118 LYS A O 1
ATOM 917 N N . TYR A 1 119 ? 14.588 15.535 4.038 1.00 95.44 119 TYR A N 1
ATOM 918 C CA . TYR A 1 119 ? 13.170 15.624 3.698 1.00 95.44 119 TYR A CA 1
ATOM 919 C C . TYR A 1 119 ? 12.276 15.521 4.937 1.00 95.44 119 TYR A C 1
ATOM 921 O O . TYR A 1 119 ? 11.379 16.342 5.117 1.00 95.44 119 TYR A O 1
ATOM 929 N N . ARG A 1 120 ? 12.509 14.553 5.829 1.00 96.44 120 ARG A N 1
ATOM 930 C CA . ARG A 1 120 ? 11.709 14.326 7.046 1.00 96.44 120 ARG A CA 1
ATOM 931 C C . ARG A 1 120 ? 12.235 15.165 8.210 1.00 96.44 120 ARG A C 1
ATOM 933 O O . ARG A 1 120 ? 12.609 14.632 9.248 1.00 96.44 120 ARG A O 1
ATOM 940 N N . ILE A 1 121 ? 12.262 16.486 8.037 1.00 96.94 121 ILE A N 1
ATOM 941 C CA . ILE A 1 121 ? 12.775 17.435 9.040 1.00 96.94 121 ILE A CA 1
ATOM 942 C C . ILE A 1 121 ? 12.097 17.193 10.399 1.00 96.94 121 ILE A C 1
ATOM 944 O O . ILE A 1 121 ? 10.866 17.115 10.462 1.00 96.94 121 ILE A O 1
ATOM 948 N N . ASN A 1 122 ? 12.908 17.115 11.463 1.00 97.62 122 ASN A N 1
ATOM 949 C CA . ASN A 1 122 ? 12.562 16.734 12.847 1.00 97.62 122 ASN A CA 1
ATOM 950 C C . ASN A 1 122 ? 12.173 15.261 13.063 1.00 97.62 122 ASN A C 1
ATOM 952 O O . ASN A 1 122 ? 11.754 14.894 14.159 1.00 97.62 122 ASN A O 1
ATOM 956 N N . GLY A 1 123 ? 12.275 14.416 12.041 1.00 97.75 123 GLY A N 1
ATOM 957 C CA . GLY A 1 123 ? 12.026 12.989 12.170 1.00 97.75 123 GLY A CA 1
ATOM 958 C C . GLY A 1 123 ? 13.229 12.234 12.739 1.00 97.75 123 GLY A C 1
ATOM 959 O O . GLY A 1 123 ? 14.384 12.562 12.467 1.00 97.75 123 GLY A O 1
ATOM 960 N N . SER A 1 124 ? 12.940 11.143 13.439 1.00 98.50 124 SER A N 1
ATOM 961 C CA . SER A 1 124 ? 13.890 10.100 13.816 1.00 98.50 124 SER A CA 1
ATOM 962 C C . SER A 1 124 ? 13.651 8.857 12.958 1.00 98.50 124 SER A C 1
ATOM 964 O O . SER A 1 124 ? 12.559 8.281 12.968 1.00 98.50 124 SER A O 1
ATOM 966 N N . LEU A 1 125 ? 14.680 8.442 12.220 1.00 98.56 125 LEU A N 1
ATOM 967 C CA . LEU A 1 125 ? 14.676 7.192 11.465 1.00 98.56 125 LEU A CA 1
ATOM 968 C C . LEU A 1 125 ? 14.507 5.999 12.413 1.00 98.56 125 LEU A C 1
ATOM 970 O O . LEU A 1 125 ? 13.656 5.148 12.182 1.00 98.56 125 LEU A O 1
ATOM 974 N N . GLU A 1 126 ? 15.249 5.980 13.524 1.00 98.44 126 GLU A N 1
ATOM 975 C CA . GLU A 1 126 ? 15.154 4.894 14.506 1.00 98.44 126 GLU A CA 1
ATOM 976 C C . GLU A 1 126 ? 13.764 4.808 15.146 1.00 98.44 126 GLU A C 1
ATOM 978 O O . GLU A 1 126 ? 13.282 3.712 15.414 1.00 98.44 126 GLU A O 1
ATOM 983 N N . ALA A 1 127 ? 13.074 5.936 15.356 1.00 98.56 127 ALA A N 1
ATOM 984 C CA . ALA A 1 127 ? 11.686 5.902 15.813 1.00 98.56 127 ALA A CA 1
ATOM 985 C C . ALA A 1 127 ? 10.766 5.212 14.795 1.00 98.56 127 ALA A C 1
ATOM 987 O O . ALA A 1 127 ? 9.987 4.353 15.193 1.00 98.56 127 ALA A O 1
ATOM 988 N N . ALA A 1 128 ? 10.903 5.521 13.501 1.00 98.62 128 ALA A N 1
ATOM 989 C CA . ALA A 1 128 ? 10.113 4.881 12.448 1.00 98.62 128 ALA A CA 1
ATOM 990 C C . ALA A 1 128 ? 10.423 3.381 12.302 1.00 98.62 128 ALA A C 1
ATOM 992 O O . ALA A 1 128 ? 9.501 2.573 12.180 1.00 98.62 128 ALA A O 1
ATOM 993 N N . LEU A 1 129 ? 11.701 2.993 12.370 1.00 98.69 129 LEU A N 1
ATOM 994 C CA . LEU A 1 129 ? 12.114 1.586 12.347 1.00 98.69 129 LEU A CA 1
ATOM 995 C C . LEU A 1 129 ? 11.596 0.829 13.576 1.00 98.69 129 LEU A C 1
ATOM 997 O O . LEU A 1 129 ? 11.043 -0.262 13.438 1.00 98.69 129 LEU A O 1
ATOM 1001 N N . ARG A 1 130 ? 11.714 1.416 14.774 1.00 98.69 130 ARG A N 1
ATOM 1002 C CA . ARG A 1 130 ? 11.155 0.848 16.007 1.00 98.69 130 ARG A CA 1
ATOM 1003 C C . ARG A 1 130 ? 9.638 0.720 15.928 1.00 98.69 130 ARG A C 1
ATOM 1005 O O . ARG A 1 130 ? 9.126 -0.335 16.261 1.00 98.69 130 ARG A O 1
ATOM 1012 N N . PHE A 1 131 ? 8.934 1.730 15.423 1.00 98.69 131 PHE A N 1
ATOM 1013 C CA . PHE A 1 131 ? 7.485 1.674 15.244 1.00 98.69 131 PHE A CA 1
ATOM 1014 C C . PHE A 1 131 ? 7.063 0.490 14.360 1.00 98.69 131 PHE A C 1
ATOM 1016 O O . PHE A 1 131 ? 6.125 -0.226 14.695 1.00 98.69 131 PHE A O 1
ATOM 1023 N N . MET A 1 132 ? 7.782 0.238 13.261 1.00 98.62 132 MET A N 1
ATOM 1024 C CA . MET A 1 132 ? 7.533 -0.927 12.406 1.00 98.62 132 MET A CA 1
ATOM 1025 C C . MET A 1 132 ? 7.828 -2.261 13.112 1.00 98.62 132 MET A C 1
ATOM 1027 O O . MET A 1 132 ? 7.044 -3.201 12.979 1.00 98.62 132 MET A O 1
ATOM 1031 N N . ARG A 1 133 ? 8.912 -2.345 13.899 1.00 98.56 133 ARG A N 1
ATOM 1032 C CA . ARG A 1 133 ? 9.214 -3.527 14.733 1.00 98.56 133 ARG A CA 1
ATOM 1033 C C . ARG A 1 133 ? 8.125 -3.779 15.772 1.00 98.56 133 ARG A C 1
ATOM 1035 O O . ARG A 1 133 ? 7.662 -4.910 15.913 1.00 98.56 133 ARG A O 1
ATOM 1042 N N . ASP A 1 134 ? 7.691 -2.731 16.461 1.00 98.25 134 ASP A N 1
ATOM 1043 C CA . ASP A 1 134 ? 6.648 -2.797 17.480 1.00 98.25 134 ASP A CA 1
ATOM 1044 C C . ASP A 1 134 ? 5.308 -3.205 16.864 1.00 98.25 134 ASP A C 1
ATOM 1046 O O . ASP A 1 134 ? 4.599 -4.022 17.445 1.00 98.25 134 ASP A O 1
ATOM 1050 N N . ALA A 1 135 ? 4.994 -2.724 15.659 1.00 97.81 135 ALA A N 1
ATOM 1051 C CA . ALA A 1 135 ? 3.804 -3.143 14.929 1.00 97.81 135 ALA A CA 1
ATOM 1052 C C . ALA A 1 135 ? 3.807 -4.646 14.615 1.00 97.81 135 ALA A C 1
ATOM 1054 O O . ALA A 1 135 ? 2.778 -5.293 14.779 1.00 97.81 135 ALA A O 1
ATOM 1055 N N . LYS A 1 136 ? 4.948 -5.229 14.220 1.00 97.12 136 LYS A N 1
ATOM 1056 C CA . LYS A 1 136 ? 5.043 -6.685 13.999 1.00 97.12 136 LYS A CA 1
ATOM 1057 C C . LYS A 1 136 ? 5.106 -7.495 15.297 1.00 97.12 136 LYS A C 1
ATOM 1059 O O . LYS A 1 136 ? 4.657 -8.635 15.305 1.00 97.12 136 LYS A O 1
ATOM 1064 N N . THR A 1 137 ? 5.648 -6.929 16.374 1.00 96.56 137 THR A N 1
ATOM 1065 C CA . THR A 1 137 ? 5.841 -7.637 17.653 1.00 96.56 137 THR A CA 1
ATOM 1066 C C . THR A 1 137 ? 4.591 -7.613 18.528 1.00 96.56 137 THR A C 1
ATOM 1068 O O . THR A 1 137 ? 4.245 -8.614 19.149 1.00 96.56 137 THR A O 1
ATOM 1071 N N . TYR A 1 138 ? 3.925 -6.464 18.598 1.00 96.62 138 TYR A N 1
ATOM 1072 C CA . TYR A 1 138 ? 2.830 -6.203 19.530 1.00 96.62 138 TYR A CA 1
ATOM 1073 C C . TYR A 1 138 ? 1.512 -5.835 18.847 1.00 96.62 138 TYR A C 1
ATOM 1075 O O . TYR A 1 138 ? 0.487 -5.721 19.522 1.00 96.62 138 TYR A O 1
ATOM 1083 N N . GLY A 1 139 ? 1.533 -5.586 17.537 1.00 95.88 139 GLY A N 1
ATOM 1084 C CA . GLY A 1 139 ? 0.317 -5.420 16.758 1.00 95.88 139 GLY A CA 1
ATOM 1085 C C . GLY A 1 139 ? -0.421 -6.741 16.577 1.00 95.88 139 GLY A C 1
ATOM 1086 O O . GLY A 1 139 ? 0.066 -7.821 16.912 1.00 95.88 139 GLY A O 1
ATOM 1087 N N . HIS A 1 140 ? -1.630 -6.649 16.035 1.00 95.88 140 HIS A N 1
ATOM 1088 C CA . HIS A 1 140 ? -2.390 -7.837 15.682 1.00 95.88 140 HIS A CA 1
ATOM 1089 C C . HIS A 1 140 ? -1.663 -8.603 14.554 1.00 95.88 140 HIS A C 1
ATOM 1091 O O . HIS A 1 140 ? -1.192 -7.967 13.609 1.00 95.88 140 HIS A O 1
ATOM 1097 N N . PRO A 1 141 ? -1.585 -9.947 14.593 1.00 92.12 141 PRO A N 1
ATOM 1098 C CA . PRO A 1 141 ? -0.840 -10.731 13.600 1.00 92.12 141 PRO A CA 1
ATOM 1099 C C . PRO A 1 141 ? -1.360 -10.561 12.164 1.00 92.12 141 PRO A C 1
ATOM 1101 O O . PRO A 1 141 ? -0.581 -10.627 11.219 1.00 92.12 141 PRO A O 1
ATOM 1104 N N . GLU A 1 142 ? -2.658 -10.284 12.014 1.00 90.56 142 GLU A N 1
ATOM 1105 C CA . GLU A 1 142 ? -3.311 -10.028 10.719 1.00 90.56 142 GLU A CA 1
ATOM 1106 C C . GLU A 1 142 ? -3.145 -8.580 10.215 1.00 90.56 142 GLU A C 1
ATOM 1108 O O . GLU A 1 142 ? -3.703 -8.223 9.178 1.00 90.56 142 GLU A O 1
ATOM 1113 N N . THR A 1 143 ? -2.451 -7.700 10.948 1.00 94.94 143 THR A N 1
ATOM 1114 C CA . THR A 1 143 ? -2.172 -6.341 10.461 1.00 94.94 143 THR A CA 1
ATOM 1115 C C . THR A 1 143 ? -1.103 -6.398 9.373 1.00 94.94 143 THR A C 1
ATOM 1117 O O . THR A 1 143 ? 0.047 -6.761 9.634 1.00 94.94 143 THR A O 1
ATOM 1120 N N . PHE A 1 144 ? -1.467 -5.968 8.165 1.00 95.00 144 PHE A N 1
ATOM 1121 C CA . PHE A 1 144 ? -0.521 -5.797 7.066 1.00 95.00 144 PHE A CA 1
ATOM 1122 C C . PHE A 1 144 ? 0.320 -4.538 7.290 1.00 95.00 144 PHE A C 1
ATOM 1124 O O . PHE A 1 144 ? -0.227 -3.436 7.353 1.00 95.00 144 PHE A O 1
ATOM 1131 N N . VAL A 1 145 ? 1.641 -4.678 7.389 1.00 97.56 145 VAL A N 1
ATOM 1132 C CA . VAL A 1 145 ? 2.565 -3.555 7.603 1.00 97.56 145 VAL A CA 1
ATOM 1133 C C . VAL A 1 145 ? 3.408 -3.313 6.354 1.00 97.56 145 VAL A C 1
ATOM 1135 O O . VAL A 1 145 ? 4.227 -4.149 5.965 1.00 97.56 145 VAL A O 1
ATOM 1138 N N . GLU A 1 146 ? 3.238 -2.139 5.747 1.00 98.19 146 GLU A N 1
ATOM 1139 C CA . GLU A 1 146 ? 3.995 -1.696 4.577 1.00 98.19 146 GLU A CA 1
ATOM 1140 C C . GLU A 1 146 ? 4.929 -0.540 4.924 1.00 98.19 146 GLU A C 1
ATOM 1142 O O . GLU A 1 146 ? 4.504 0.506 5.415 1.00 98.19 146 GLU A O 1
ATOM 1147 N N . TRP A 1 147 ? 6.206 -0.693 4.587 1.00 98.69 147 TRP A N 1
ATOM 1148 C CA . TRP A 1 147 ? 7.143 0.419 4.546 1.00 98.69 147 TRP A CA 1
ATOM 1149 C C . TRP A 1 147 ? 7.030 1.117 3.193 1.00 98.69 147 TRP A C 1
ATOM 1151 O O . TRP A 1 147 ? 7.414 0.579 2.159 1.00 98.69 147 TRP A O 1
ATOM 1161 N N . LYS A 1 148 ? 6.531 2.349 3.191 1.00 98.38 148 LYS A N 1
ATOM 1162 C CA . LYS A 1 148 ? 6.513 3.222 2.018 1.00 98.38 148 LYS A CA 1
ATOM 1163 C C . LYS A 1 148 ? 7.726 4.149 2.025 1.00 98.38 148 LYS A C 1
ATOM 1165 O O . LYS A 1 148 ? 7.859 4.981 2.922 1.00 98.38 148 LYS A O 1
ATOM 1170 N N . TYR A 1 149 ? 8.561 4.030 1.000 1.00 98.31 149 TYR A N 1
ATOM 1171 C CA . TYR A 1 149 ? 9.823 4.751 0.848 1.00 98.31 149 TYR A CA 1
ATOM 1172 C C . TYR A 1 149 ? 9.787 5.585 -0.433 1.00 98.31 149 TYR A C 1
ATOM 1174 O O . TYR A 1 149 ? 9.827 5.050 -1.539 1.00 98.31 149 TYR A O 1
ATOM 1182 N N . ILE A 1 150 ? 9.751 6.910 -0.322 1.00 96.94 150 ILE A N 1
ATOM 1183 C CA . ILE A 1 150 ? 9.802 7.815 -1.478 1.00 96.94 150 ILE A CA 1
ATOM 1184 C C . ILE A 1 150 ? 11.257 8.151 -1.827 1.00 96.94 150 ILE A C 1
ATOM 1186 O O . ILE A 1 150 ? 12.038 8.546 -0.960 1.00 96.94 150 ILE A O 1
ATOM 1190 N N . LEU A 1 151 ? 11.607 8.020 -3.109 1.00 97.19 151 LEU A N 1
ATOM 1191 C CA . LEU A 1 151 ? 12.950 8.293 -3.617 1.00 97.19 151 LEU A CA 1
ATOM 1192 C C . LEU A 1 151 ? 13.160 9.788 -3.899 1.00 97.19 151 LEU A C 1
ATOM 1194 O O . LEU A 1 151 ? 12.484 10.399 -4.734 1.00 97.19 151 LEU A O 1
ATOM 1198 N N . PHE A 1 152 ? 14.147 10.356 -3.221 1.00 96.38 152 PHE A N 1
ATOM 1199 C CA . PHE A 1 152 ? 14.624 11.728 -3.320 1.00 96.38 152 PHE A CA 1
ATOM 1200 C C . PHE A 1 152 ? 16.116 11.760 -3.696 1.00 96.38 152 PHE A C 1
ATOM 1202 O O . PHE A 1 152 ? 16.798 10.741 -3.617 1.00 96.38 152 PHE A O 1
ATOM 1209 N N . ASP A 1 153 ? 16.620 12.935 -4.085 1.00 90.75 153 ASP A N 1
ATOM 1210 C CA . ASP A 1 153 ? 18.014 13.210 -4.501 1.00 90.75 153 ASP A CA 1
ATOM 1211 C C . ASP A 1 153 ? 19.046 13.116 -3.349 1.00 90.75 153 ASP A C 1
ATOM 1213 O O . ASP A 1 153 ? 19.820 14.028 -3.080 1.00 90.75 153 ASP A O 1
ATOM 1217 N N . GLY A 1 154 ? 19.019 12.030 -2.586 1.00 92.56 154 GLY A N 1
ATOM 1218 C CA . GLY A 1 154 ? 19.913 11.820 -1.442 1.00 92.56 154 GLY A CA 1
ATOM 1219 C C . GLY A 1 154 ? 19.680 10.505 -0.708 1.00 92.56 154 GLY A C 1
ATOM 1220 O O . GLY A 1 154 ? 20.575 10.000 -0.047 1.00 92.56 154 GLY A O 1
ATOM 1221 N N . ASN A 1 155 ? 18.506 9.894 -0.881 1.00 95.94 155 ASN A N 1
ATOM 1222 C CA . ASN A 1 155 ? 18.168 8.610 -0.269 1.00 95.94 155 ASN A CA 1
ATOM 1223 C C . ASN A 1 155 ? 18.020 7.488 -1.315 1.00 95.94 155 ASN A C 1
ATOM 1225 O O . ASN A 1 155 ? 17.302 6.517 -1.088 1.00 95.94 155 ASN A O 1
ATOM 1229 N N . ASP A 1 156 ? 18.646 7.633 -2.481 1.00 97.06 156 ASP A N 1
ATOM 1230 C CA . ASP A 1 156 ? 18.481 6.739 -3.628 1.00 97.06 156 ASP A CA 1
ATOM 1231 C C . ASP A 1 156 ? 19.736 5.903 -3.935 1.00 97.06 156 ASP A C 1
ATOM 1233 O O . ASP A 1 156 ? 19.837 5.313 -5.013 1.00 97.06 156 ASP A O 1
ATOM 1237 N N . ASN A 1 157 ? 20.720 5.851 -3.030 1.00 97.06 157 ASN A N 1
ATOM 1238 C CA . ASN A 1 157 ? 21.933 5.048 -3.210 1.00 97.06 157 ASN A CA 1
ATOM 1239 C C . ASN A 1 157 ? 21.577 3.544 -3.336 1.00 97.06 157 ASN A C 1
ATOM 1241 O O . ASN A 1 157 ? 20.858 3.032 -2.479 1.00 97.06 157 ASN A O 1
ATOM 1245 N N . PRO A 1 158 ? 22.063 2.810 -4.363 1.00 97.69 158 PRO A N 1
ATOM 1246 C CA . PRO A 1 158 ? 21.777 1.380 -4.541 1.00 97.69 158 PRO A CA 1
ATOM 1247 C C . PRO A 1 158 ? 22.027 0.502 -3.300 1.00 97.69 158 PRO A C 1
ATOM 1249 O O . PRO A 1 158 ? 21.245 -0.417 -3.030 1.00 97.69 158 PRO A O 1
ATOM 1252 N N . ASP A 1 159 ? 23.079 0.794 -2.532 1.00 97.69 159 ASP A N 1
ATOM 1253 C CA . ASP A 1 159 ? 23.421 0.048 -1.318 1.00 97.69 159 ASP A CA 1
ATOM 1254 C C . ASP A 1 159 ? 22.420 0.337 -0.194 1.00 97.69 159 ASP A C 1
ATOM 1256 O O . ASP A 1 159 ? 21.974 -0.585 0.491 1.00 97.69 159 ASP A O 1
ATOM 1260 N N . ASP A 1 160 ? 21.972 1.588 -0.068 1.00 97.88 160 ASP A N 1
ATOM 1261 C CA . ASP A 1 160 ? 20.931 1.986 0.883 1.00 97.88 160 ASP A CA 1
ATOM 1262 C C . ASP A 1 160 ? 19.578 1.346 0.538 1.00 97.88 160 ASP A C 1
ATOM 1264 O O . ASP A 1 160 ? 18.876 0.854 1.425 1.00 97.88 160 ASP A O 1
ATOM 1268 N N . LEU A 1 161 ? 19.226 1.268 -0.751 1.00 98.38 161 LEU A N 1
ATOM 1269 C CA . LEU A 1 161 ? 18.008 0.580 -1.198 1.00 98.38 161 LEU A CA 1
ATOM 1270 C C . LEU A 1 161 ? 18.083 -0.927 -0.936 1.00 98.38 161 LEU A C 1
ATOM 1272 O O . LEU A 1 161 ? 17.085 -1.545 -0.560 1.00 98.38 161 LEU A O 1
ATOM 1276 N N . THR A 1 162 ? 19.258 -1.535 -1.098 1.00 98.31 162 THR A N 1
ATOM 1277 C CA . THR A 1 162 ? 19.480 -2.946 -0.746 1.00 98.31 162 THR A CA 1
ATOM 1278 C C . THR A 1 162 ? 19.415 -3.145 0.772 1.00 98.31 162 THR A C 1
ATOM 1280 O O . THR A 1 162 ? 18.807 -4.107 1.248 1.00 98.31 162 THR A O 1
ATOM 1283 N N . ARG A 1 163 ? 19.953 -2.207 1.561 1.00 98.38 163 ARG A N 1
ATOM 1284 C CA . ARG A 1 163 ? 19.871 -2.235 3.026 1.00 98.38 163 ARG A CA 1
ATOM 1285 C C . ARG A 1 163 ? 18.439 -2.075 3.530 1.00 98.38 163 ARG A C 1
ATOM 1287 O O . ARG A 1 163 ? 18.065 -2.786 4.460 1.00 98.38 163 ARG A O 1
ATOM 1294 N N . ALA A 1 164 ? 17.630 -1.210 2.918 1.00 98.62 164 ALA A N 1
ATOM 1295 C CA . ALA A 1 164 ? 16.214 -1.051 3.259 1.00 98.62 164 ALA A CA 1
ATOM 1296 C C . ALA A 1 164 ? 15.446 -2.368 3.081 1.00 98.62 164 ALA A C 1
ATOM 1298 O O . ALA A 1 164 ? 14.650 -2.745 3.938 1.00 98.62 164 ALA A O 1
ATOM 1299 N N . GLN A 1 165 ? 15.743 -3.110 2.011 1.00 98.50 165 GLN A N 1
ATOM 1300 C CA . GLN A 1 165 ? 15.160 -4.431 1.767 1.00 98.50 165 GLN A CA 1
ATOM 1301 C C . GLN A 1 165 ? 15.578 -5.447 2.829 1.00 98.50 165 GLN A C 1
ATOM 1303 O O . GLN A 1 165 ? 14.719 -6.123 3.386 1.00 98.50 165 GLN A O 1
ATOM 1308 N N . ALA A 1 166 ? 16.871 -5.503 3.162 1.00 98.50 166 ALA A N 1
ATOM 1309 C CA . ALA A 1 166 ? 17.365 -6.376 4.224 1.00 98.50 166 ALA A CA 1
ATOM 1310 C C . ALA A 1 166 ? 16.726 -6.048 5.586 1.00 98.50 166 ALA A C 1
ATOM 1312 O O . ALA A 1 166 ? 16.374 -6.959 6.326 1.00 98.50 166 ALA A O 1
ATOM 1313 N N . LEU A 1 167 ? 16.530 -4.763 5.904 1.00 98.56 167 LEU A N 1
ATOM 1314 C CA . LEU A 1 167 ? 15.823 -4.330 7.114 1.00 98.56 167 LEU A CA 1
ATOM 1315 C C . LEU A 1 167 ? 14.346 -4.740 7.099 1.00 98.56 167 LEU A C 1
ATOM 1317 O O . LEU A 1 167 ? 13.838 -5.219 8.107 1.00 98.56 167 LEU A O 1
ATOM 1321 N N . ALA A 1 168 ? 13.649 -4.571 5.973 1.00 98.38 168 ALA A N 1
ATOM 1322 C CA . ALA A 1 168 ? 12.256 -4.994 5.848 1.00 98.38 168 ALA A CA 1
ATOM 1323 C C . ALA A 1 168 ? 12.101 -6.514 6.033 1.00 98.38 168 ALA A C 1
ATOM 1325 O O . ALA A 1 168 ? 11.155 -6.956 6.688 1.00 98.38 168 ALA A O 1
ATOM 1326 N N . ASP A 1 169 ? 13.045 -7.302 5.506 1.00 97.81 169 ASP A N 1
ATOM 1327 C CA . ASP A 1 169 ? 13.104 -8.752 5.708 1.00 97.81 169 ASP A CA 1
ATOM 1328 C C . ASP A 1 169 ? 13.400 -9.117 7.173 1.00 97.81 169 ASP A C 1
ATOM 1330 O O . ASP A 1 169 ? 12.704 -9.963 7.731 1.00 97.81 169 ASP A O 1
ATOM 1334 N N . GLU A 1 170 ? 14.380 -8.460 7.804 1.00 98.12 170 GLU A N 1
ATOM 1335 C CA . GLU A 1 170 ? 14.778 -8.663 9.209 1.00 98.12 170 GLU A CA 1
ATOM 1336 C C . GLU A 1 170 ? 13.627 -8.379 10.183 1.00 98.12 170 GLU A C 1
ATOM 1338 O O . GLU A 1 170 ? 13.395 -9.144 11.116 1.00 98.12 170 GLU A O 1
ATOM 1343 N N . ILE A 1 171 ? 12.880 -7.296 9.951 1.00 98.19 171 ILE A N 1
ATOM 1344 C CA . ILE A 1 171 ? 11.719 -6.922 10.769 1.00 98.19 171 ILE A CA 1
ATOM 1345 C C . ILE A 1 171 ? 10.515 -7.839 10.480 1.00 98.19 171 ILE A C 1
ATOM 1347 O O . ILE A 1 171 ? 9.622 -7.974 11.316 1.00 98.19 171 ILE A O 1
ATOM 1351 N N . GLY A 1 172 ? 10.473 -8.475 9.306 1.00 97.19 172 GLY A N 1
ATOM 1352 C CA . GLY A 1 172 ? 9.344 -9.295 8.873 1.00 97.19 172 GLY A CA 1
ATOM 1353 C C . GLY A 1 172 ? 8.147 -8.473 8.387 1.00 97.19 172 GLY A C 1
ATOM 1354 O O . GLY A 1 172 ? 7.004 -8.868 8.611 1.00 97.19 172 GLY A O 1
ATOM 1355 N N . LEU A 1 173 ? 8.392 -7.327 7.742 1.00 97.50 173 LEU A N 1
ATOM 1356 C CA . LEU A 1 173 ? 7.335 -6.489 7.156 1.00 97.50 173 LEU A CA 1
ATOM 1357 C C . LEU A 1 173 ? 6.610 -7.210 6.028 1.00 97.50 173 LEU A C 1
ATOM 1359 O O . LEU A 1 173 ? 7.174 -8.084 5.385 1.00 97.50 173 LEU A O 1
ATOM 1363 N N . ASP A 1 174 ? 5.381 -6.825 5.719 1.00 94.69 174 ASP A N 1
ATOM 1364 C CA . ASP A 1 174 ? 4.610 -7.490 4.667 1.00 94.69 174 ASP A CA 1
ATOM 1365 C C . ASP A 1 174 ? 4.931 -6.920 3.276 1.00 94.69 174 ASP A C 1
ATOM 1367 O O . ASP A 1 174 ? 4.875 -7.636 2.274 1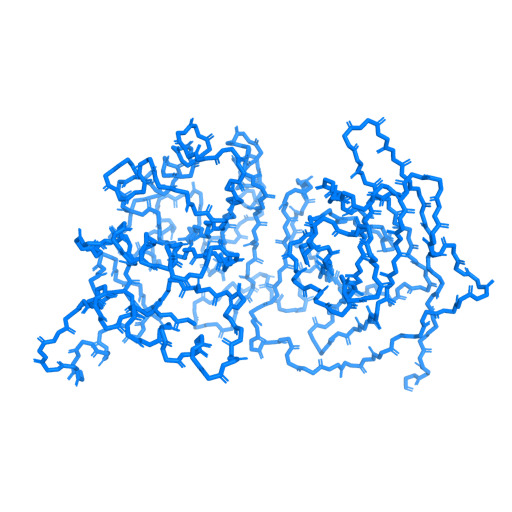.00 94.69 174 ASP A O 1
ATOM 1371 N N . SER A 1 175 ? 5.346 -5.650 3.210 1.00 95.00 175 SER A N 1
ATOM 1372 C CA . SER A 1 175 ? 5.725 -4.973 1.967 1.00 95.00 175 SER A CA 1
ATOM 1373 C C . SER A 1 175 ? 6.740 -3.854 2.211 1.00 95.00 175 SER A C 1
ATOM 1375 O O . SER A 1 175 ? 6.711 -3.177 3.240 1.00 95.00 175 SER A O 1
ATOM 1377 N N . LEU A 1 176 ? 7.625 -3.642 1.240 1.00 97.50 176 LEU A N 1
ATOM 1378 C CA . LEU A 1 176 ? 8.452 -2.445 1.103 1.00 97.50 176 LEU A CA 1
ATOM 1379 C C . LEU A 1 176 ? 8.183 -1.851 -0.278 1.00 97.50 176 LEU A C 1
ATOM 1381 O O . LEU A 1 176 ? 8.503 -2.459 -1.296 1.00 97.50 176 LEU A O 1
ATOM 1385 N N . LEU A 1 177 ? 7.607 -0.660 -0.327 1.00 96.88 177 LEU A N 1
ATOM 1386 C CA . LEU A 1 177 ? 7.243 0.011 -1.563 1.00 96.88 177 LEU A CA 1
ATOM 1387 C C . LEU A 1 177 ? 8.138 1.225 -1.798 1.00 96.88 177 LEU A C 1
ATOM 1389 O O . LEU A 1 177 ? 7.968 2.267 -1.159 1.00 96.88 177 LEU A O 1
ATOM 1393 N N . PHE A 1 178 ? 9.037 1.116 -2.771 1.00 97.81 178 PHE A N 1
ATOM 1394 C CA . PHE A 1 178 ? 9.770 2.258 -3.299 1.00 97.81 178 PHE A CA 1
ATOM 1395 C C . PHE A 1 178 ? 8.888 3.052 -4.264 1.00 97.81 178 PHE A C 1
ATOM 1397 O O . PHE A 1 178 ? 8.342 2.511 -5.231 1.00 97.81 178 PHE A O 1
ATOM 1404 N N . ILE A 1 179 ? 8.766 4.353 -4.016 1.00 96.06 179 ILE A N 1
ATOM 1405 C CA . ILE A 1 179 ? 7.993 5.278 -4.838 1.00 96.06 179 ILE A CA 1
ATOM 1406 C C . ILE A 1 179 ? 8.927 6.236 -5.569 1.00 96.06 179 ILE A C 1
ATOM 1408 O O . ILE A 1 179 ? 9.562 7.092 -4.949 1.00 96.06 179 ILE A O 1
ATOM 1412 N N . VAL A 1 180 ? 8.932 6.160 -6.899 1.00 94.62 180 VAL A N 1
ATOM 1413 C CA . VAL A 1 180 ? 9.527 7.198 -7.751 1.00 94.62 180 VAL A CA 1
ATOM 1414 C C . VAL A 1 180 ? 8.547 8.364 -7.841 1.00 94.62 180 VAL A C 1
ATOM 1416 O O . VAL A 1 180 ? 7.406 8.200 -8.269 1.00 94.62 180 VAL A O 1
ATOM 1419 N N . THR A 1 181 ? 8.972 9.553 -7.425 1.00 92.25 181 THR A N 1
ATOM 1420 C CA . THR A 1 181 ? 8.127 10.754 -7.399 1.00 92.25 181 THR A CA 1
ATOM 1421 C C . THR A 1 181 ? 8.533 11.762 -8.470 1.00 92.25 181 THR A C 1
ATOM 1423 O O . THR A 1 181 ? 9.669 11.786 -8.929 1.00 92.25 181 THR A O 1
ATOM 1426 N N . ASN A 1 182 ? 7.611 12.649 -8.839 1.00 89.19 182 ASN A N 1
ATOM 1427 C CA . ASN A 1 182 ? 7.879 13.818 -9.678 1.00 89.19 182 ASN A CA 1
ATOM 1428 C C . ASN A 1 182 ? 8.030 15.111 -8.854 1.00 89.19 182 ASN A C 1
ATOM 1430 O O . ASN A 1 182 ? 7.918 16.212 -9.396 1.00 89.19 182 ASN A O 1
ATOM 1434 N N . SER A 1 183 ? 8.257 14.997 -7.540 1.00 89.12 183 SER A N 1
ATOM 1435 C CA . SER A 1 183 ? 8.472 16.154 -6.670 1.00 89.12 183 SER A CA 1
ATOM 1436 C C . SER A 1 183 ? 9.737 16.938 -7.055 1.00 89.12 183 SER A C 1
ATOM 1438 O O . SER A 1 183 ? 10.579 16.503 -7.848 1.00 89.12 183 SER A O 1
ATOM 1440 N N . LYS A 1 184 ? 9.891 18.130 -6.469 1.00 89.94 184 LYS A N 1
ATOM 1441 C CA . LYS A 1 184 ? 11.078 18.971 -6.690 1.00 89.94 184 LYS A CA 1
ATOM 1442 C C . LYS A 1 184 ? 12.372 18.307 -6.215 1.00 89.94 184 LYS A C 1
ATOM 1444 O O . LYS A 1 184 ? 13.403 18.536 -6.823 1.00 89.94 184 LYS A O 1
ATOM 1449 N N . THR A 1 185 ? 12.298 17.501 -5.158 1.00 90.88 185 THR A N 1
ATOM 1450 C CA . THR A 1 185 ? 13.440 16.818 -4.535 1.00 90.88 185 THR A CA 1
ATOM 1451 C C . THR A 1 185 ? 13.585 15.371 -5.000 1.00 90.88 185 THR A C 1
ATOM 1453 O O . THR A 1 185 ? 14.241 14.596 -4.317 1.00 90.88 185 THR A O 1
ATOM 1456 N N . ARG A 1 186 ? 12.913 14.971 -6.089 1.00 94.31 186 ARG A N 1
ATOM 1457 C CA . ARG A 1 186 ? 12.917 13.593 -6.607 1.00 94.31 186 ARG A CA 1
ATOM 1458 C C . ARG A 1 186 ? 14.328 13.071 -6.878 1.00 94.31 186 ARG A C 1
ATOM 1460 O O . ARG A 1 186 ? 15.208 13.857 -7.209 1.00 94.31 186 ARG A O 1
ATOM 1467 N N . SER A 1 187 ? 14.487 11.751 -6.822 1.00 95.81 187 SER A N 1
ATOM 1468 C CA . SER A 1 187 ? 15.685 11.080 -7.333 1.00 95.81 187 SER A CA 1
ATOM 1469 C C . SER A 1 187 ? 15.971 11.489 -8.782 1.00 95.81 187 SER A C 1
ATOM 1471 O O . SER A 1 187 ? 15.059 11.596 -9.609 1.00 95.81 187 SER A O 1
ATOM 1473 N N . LEU A 1 188 ? 17.250 11.724 -9.076 1.00 94.94 188 LEU A N 1
ATOM 1474 C CA . LEU A 1 188 ? 17.751 11.935 -10.434 1.00 94.94 188 LEU A CA 1
ATOM 1475 C C . LEU A 1 188 ? 18.302 10.641 -11.050 1.00 94.94 188 LEU A C 1
ATOM 1477 O O . LEU A 1 188 ? 18.425 10.560 -12.269 1.00 94.94 188 LEU A O 1
ATOM 1481 N N . ARG A 1 189 ? 18.613 9.636 -10.219 1.00 95.69 189 ARG A N 1
ATOM 1482 C CA . ARG A 1 189 ? 19.095 8.314 -10.642 1.00 95.69 189 ARG A CA 1
ATOM 1483 C C . ARG A 1 189 ? 17.951 7.420 -11.110 1.00 95.69 189 ARG A C 1
ATOM 1485 O O . ARG A 1 189 ? 18.031 6.826 -12.181 1.00 95.69 189 ARG A O 1
ATOM 1492 N N . TYR A 1 190 ? 16.892 7.339 -10.311 1.00 95.06 190 TYR A N 1
ATOM 1493 C CA . TYR A 1 190 ? 15.724 6.512 -10.585 1.00 95.06 190 TYR A CA 1
ATOM 1494 C C . TYR A 1 190 ? 14.540 7.398 -10.945 1.00 95.06 190 TYR A C 1
ATOM 1496 O O . TYR A 1 190 ? 13.871 7.978 -10.086 1.00 95.06 190 TYR A O 1
ATOM 1504 N N . THR A 1 191 ? 14.295 7.500 -12.244 1.00 91.69 191 THR A N 1
ATOM 1505 C CA . THR A 1 191 ? 13.155 8.200 -12.824 1.00 91.69 191 THR A CA 1
ATOM 1506 C C . THR A 1 191 ? 12.102 7.191 -13.266 1.00 91.69 191 THR A C 1
ATOM 1508 O O . THR A 1 191 ? 12.202 5.995 -13.003 1.00 91.69 191 THR A O 1
ATOM 1511 N N . ASN A 1 192 ? 11.047 7.662 -13.924 1.00 86.62 192 ASN A N 1
ATOM 1512 C CA . ASN A 1 192 ? 10.032 6.774 -14.480 1.00 86.62 192 ASN A CA 1
ATOM 1513 C C . ASN A 1 192 ? 10.591 5.874 -15.596 1.00 86.62 192 ASN A C 1
ATOM 1515 O O . ASN A 1 192 ? 10.076 4.789 -15.836 1.00 86.62 192 ASN A O 1
ATOM 1519 N N . GLU A 1 193 ? 11.637 6.338 -16.273 1.00 85.56 193 GLU A N 1
ATOM 1520 C CA . GLU A 1 193 ? 12.326 5.638 -17.351 1.00 85.56 193 GLU A CA 1
ATOM 1521 C C . GLU A 1 193 ? 13.287 4.575 -16.796 1.00 85.56 193 GLU A C 1
ATOM 1523 O O . GLU A 1 193 ? 13.326 3.463 -17.313 1.00 85.56 193 GLU A O 1
ATOM 1528 N N . THR A 1 194 ? 13.993 4.879 -15.701 1.00 91.81 194 THR A N 1
ATOM 1529 C CA . THR A 1 194 ? 15.018 4.001 -15.103 1.00 91.81 194 THR A CA 1
ATOM 1530 C C . THR A 1 194 ? 14.532 3.234 -13.867 1.00 91.81 194 THR A C 1
ATOM 1532 O O . THR A 1 194 ? 15.307 2.560 -13.194 1.00 91.81 194 THR A O 1
ATOM 1535 N N . ILE A 1 195 ? 13.233 3.274 -13.545 1.00 92.00 195 ILE A N 1
ATOM 1536 C CA . ILE A 1 195 ? 12.649 2.593 -12.372 1.00 92.00 195 ILE A CA 1
ATOM 1537 C C . ILE A 1 195 ? 12.909 1.074 -12.356 1.00 92.00 195 ILE A C 1
ATOM 1539 O O . ILE A 1 195 ? 12.983 0.472 -11.285 1.00 92.00 195 ILE A O 1
ATOM 1543 N N . ALA A 1 196 ? 13.073 0.449 -13.527 1.00 91.06 196 ALA A N 1
ATOM 1544 C CA . ALA A 1 196 ? 13.401 -0.973 -13.649 1.00 91.06 196 ALA A CA 1
ATOM 1545 C C . ALA A 1 196 ? 14.823 -1.317 -13.164 1.00 91.06 196 ALA A C 1
ATOM 1547 O O . ALA A 1 196 ? 15.102 -2.481 -12.887 1.00 91.06 196 ALA A O 1
ATOM 1548 N N . GLU A 1 197 ? 15.706 -0.323 -13.042 1.00 93.44 197 GLU A N 1
ATOM 1549 C CA . GLU A 1 197 ? 17.102 -0.490 -12.622 1.00 93.44 197 GLU A CA 1
ATOM 1550 C C . GLU A 1 197 ? 17.271 -0.507 -11.096 1.00 93.44 197 GLU A C 1
ATOM 1552 O O . GLU A 1 197 ? 18.352 -0.826 -10.599 1.00 93.44 197 GLU A O 1
ATOM 1557 N N . ILE A 1 198 ? 16.217 -0.187 -10.333 1.00 94.88 198 ILE A N 1
ATOM 1558 C CA . ILE A 1 198 ? 16.250 -0.257 -8.868 1.00 94.88 198 ILE A CA 1
ATOM 1559 C C . ILE A 1 198 ? 16.616 -1.695 -8.451 1.00 94.88 198 ILE A C 1
ATOM 1561 O O . ILE A 1 198 ? 15.947 -2.643 -8.873 1.00 94.88 198 ILE A O 1
ATOM 1565 N N . PRO A 1 199 ? 17.647 -1.897 -7.606 1.00 94.25 199 PRO A N 1
ATOM 1566 C CA . PRO A 1 199 ? 18.151 -3.229 -7.290 1.00 94.25 199 PRO A CA 1
ATOM 1567 C C . PRO A 1 199 ? 17.198 -3.978 -6.353 1.00 94.25 199 PRO A C 1
ATOM 1569 O O . PRO A 1 199 ? 17.373 -3.978 -5.138 1.00 94.25 199 PRO A O 1
ATOM 1572 N N . ILE A 1 200 ? 16.195 -4.656 -6.908 1.00 93.06 200 ILE A N 1
ATOM 1573 C CA . ILE A 1 200 ? 15.271 -5.494 -6.138 1.00 93.06 200 ILE A CA 1
ATOM 1574 C C . ILE A 1 200 ? 15.890 -6.873 -5.879 1.00 93.06 200 ILE A C 1
ATOM 1576 O O . ILE A 1 200 ? 16.386 -7.551 -6.785 1.00 93.06 200 ILE A O 1
ATOM 1580 N N . ARG A 1 201 ? 15.909 -7.259 -4.602 1.00 92.25 201 ARG A N 1
ATOM 1581 C CA . ARG A 1 201 ? 16.479 -8.500 -4.056 1.00 92.25 201 ARG A CA 1
ATOM 1582 C C . ARG A 1 201 ? 15.473 -9.238 -3.177 1.00 92.25 201 ARG A C 1
ATOM 1584 O O . ARG A 1 201 ? 15.374 -10.459 -3.272 1.00 92.25 201 ARG A O 1
ATOM 1591 N N . SER A 1 202 ? 14.714 -8.510 -2.356 1.00 92.38 202 SER A N 1
ATOM 1592 C CA . SER A 1 202 ? 13.663 -9.094 -1.516 1.00 92.38 202 SER A CA 1
ATOM 1593 C C . SER A 1 202 ? 12.370 -9.308 -2.305 1.00 92.38 202 SER A C 1
ATOM 1595 O O . SER A 1 202 ? 11.988 -8.487 -3.137 1.00 92.38 202 SER A O 1
ATOM 1597 N N . ARG A 1 203 ? 11.635 -10.379 -1.979 1.00 88.81 203 ARG A N 1
ATOM 1598 C CA . ARG A 1 203 ? 10.278 -10.629 -2.506 1.00 88.81 203 ARG A CA 1
ATOM 1599 C C . ARG A 1 203 ? 9.229 -9.663 -1.951 1.00 88.81 203 ARG A C 1
ATOM 1601 O O . ARG A 1 203 ? 8.142 -9.570 -2.515 1.00 88.81 203 ARG A O 1
ATOM 1608 N N . ARG A 1 204 ? 9.540 -8.975 -0.850 1.00 90.19 204 ARG A N 1
ATOM 1609 C CA . ARG A 1 204 ? 8.669 -7.983 -0.202 1.00 90.19 204 ARG A CA 1
ATOM 1610 C C . ARG A 1 204 ? 8.780 -6.614 -0.862 1.00 90.19 204 ARG A C 1
ATOM 1612 O O . ARG A 1 204 ? 7.901 -5.775 -0.688 1.00 90.19 204 ARG A O 1
ATOM 1619 N N . ALA A 1 205 ? 9.864 -6.390 -1.603 1.00 94.12 205 ALA A N 1
ATOM 1620 C CA . ALA A 1 205 ? 10.171 -5.109 -2.199 1.00 94.12 205 ALA A CA 1
ATOM 1621 C C . ALA A 1 205 ? 9.470 -4.934 -3.549 1.00 94.12 205 ALA A C 1
ATOM 1623 O O . ALA A 1 205 ? 9.501 -5.803 -4.422 1.00 94.12 205 ALA A O 1
ATOM 1624 N N . LYS A 1 206 ? 8.833 -3.781 -3.716 1.00 93.31 206 LYS A N 1
ATOM 1625 C CA . LYS A 1 206 ? 8.087 -3.383 -4.905 1.00 93.31 206 LYS A CA 1
ATOM 1626 C C . LYS A 1 206 ? 8.508 -1.975 -5.294 1.00 93.31 206 LYS A C 1
ATOM 1628 O O . LYS A 1 206 ? 8.933 -1.184 -4.455 1.00 93.31 206 LYS A O 1
ATOM 1633 N N . VAL A 1 207 ? 8.350 -1.654 -6.570 1.00 93.50 207 VAL A N 1
ATOM 1634 C CA . VAL A 1 207 ? 8.605 -0.314 -7.100 1.00 93.50 207 VAL A CA 1
ATOM 1635 C C . VAL A 1 207 ? 7.364 0.173 -7.822 1.00 93.50 207 VAL A C 1
ATOM 1637 O O . VAL A 1 207 ? 6.687 -0.588 -8.517 1.00 93.50 207 VAL A O 1
ATOM 1640 N N . SER A 1 208 ? 7.041 1.445 -7.644 1.00 91.81 208 SER A N 1
ATOM 1641 C CA . SER A 1 208 ? 5.944 2.083 -8.358 1.00 91.81 208 SER A CA 1
ATOM 1642 C C . SER A 1 208 ? 6.277 3.548 -8.611 1.00 91.81 208 SER A C 1
ATOM 1644 O O . SER A 1 208 ? 6.776 4.228 -7.713 1.00 91.81 208 SER A O 1
ATOM 1646 N N . PRO A 1 209 ? 5.937 4.097 -9.783 1.00 90.38 209 PRO A N 1
ATOM 1647 C CA . PRO A 1 209 ? 5.837 5.538 -9.934 1.00 90.38 209 PRO A CA 1
ATOM 1648 C C . PRO A 1 209 ? 4.739 6.083 -9.013 1.00 90.38 209 PRO A C 1
ATOM 1650 O O . PRO A 1 209 ? 3.811 5.363 -8.619 1.00 90.38 209 PRO A O 1
ATOM 1653 N N . ALA A 1 210 ? 4.810 7.369 -8.686 1.00 87.25 210 ALA A N 1
ATOM 1654 C CA . ALA A 1 210 ? 3.728 8.068 -8.011 1.00 87.25 210 ALA A CA 1
ATOM 1655 C C . ALA A 1 210 ? 2.445 7.987 -8.853 1.00 87.25 210 ALA A C 1
ATOM 1657 O O . ALA A 1 210 ? 2.490 8.018 -10.081 1.00 87.25 210 ALA A O 1
ATOM 1658 N N . ALA A 1 211 ? 1.281 7.935 -8.199 1.00 82.38 211 ALA A N 1
ATOM 1659 C CA . ALA A 1 211 ? -0.007 7.741 -8.876 1.00 82.38 211 ALA A CA 1
ATOM 1660 C C . ALA A 1 211 ? -0.253 8.728 -10.033 1.00 82.38 211 ALA A C 1
ATOM 1662 O O . ALA A 1 211 ? -0.728 8.328 -11.093 1.00 82.38 211 ALA A O 1
ATOM 1663 N N . ALA A 1 212 ? 0.153 9.992 -9.870 1.00 80.38 212 ALA A N 1
ATOM 1664 C CA . ALA A 1 212 ? 0.036 11.026 -10.900 1.00 80.38 212 ALA A CA 1
ATOM 1665 C C . ALA A 1 212 ? 0.810 10.709 -12.196 1.00 80.38 212 ALA A C 1
ATOM 1667 O O . ALA A 1 212 ? 0.478 11.236 -13.253 1.00 80.38 212 ALA A O 1
ATOM 1668 N N . MET A 1 213 ? 1.826 9.849 -12.124 1.00 79.12 213 MET A N 1
ATOM 1669 C CA . MET A 1 213 ? 2.675 9.444 -13.248 1.00 79.12 213 MET A CA 1
ATOM 1670 C C . MET A 1 213 ? 2.167 8.170 -13.941 1.00 79.12 213 MET A C 1
ATOM 1672 O O . MET A 1 213 ? 2.642 7.824 -15.017 1.00 79.12 213 MET A O 1
ATOM 1676 N N . MET A 1 214 ? 1.184 7.478 -13.354 1.00 76.00 214 MET A N 1
ATOM 1677 C CA . MET A 1 214 ? 0.622 6.227 -13.884 1.00 76.00 214 MET A CA 1
ATOM 1678 C C . MET A 1 214 ? -0.692 6.420 -14.657 1.00 76.00 214 MET A C 1
ATOM 1680 O O . MET A 1 214 ? -1.299 5.440 -15.085 1.00 76.00 214 MET A O 1
ATOM 1684 N N . ILE A 1 215 ? -1.165 7.660 -14.824 1.00 72.00 215 ILE A N 1
ATOM 1685 C CA . ILE A 1 215 ? -2.487 7.936 -15.399 1.00 72.00 215 ILE A CA 1
ATOM 1686 C C . ILE A 1 215 ? -2.522 7.561 -16.891 1.00 72.00 215 ILE A C 1
ATOM 1688 O O . ILE A 1 215 ? -1.807 8.133 -17.716 1.00 72.00 215 ILE A O 1
ATOM 1692 N N . GLY A 1 216 ? -3.422 6.634 -17.233 1.00 71.25 216 GLY A N 1
ATOM 1693 C CA . GLY A 1 216 ? -3.716 6.196 -18.599 1.00 71.25 216 GLY A CA 1
ATOM 1694 C C . GLY A 1 216 ? -3.000 4.908 -19.026 1.00 71.25 216 GLY A C 1
ATOM 1695 O O . GLY A 1 216 ? -1.880 4.610 -18.606 1.00 71.25 216 GLY A O 1
ATOM 1696 N N . SER A 1 217 ? -3.652 4.148 -19.910 1.00 75.75 217 SER A N 1
ATOM 1697 C CA . SER A 1 217 ? -3.063 2.978 -20.573 1.00 75.75 217 SER A CA 1
ATOM 1698 C C . SER A 1 217 ? -2.288 3.405 -21.824 1.00 75.75 217 SER A C 1
ATOM 1700 O O . SER A 1 217 ? -2.722 4.304 -22.548 1.00 75.75 217 SER A O 1
ATOM 1702 N N . ARG A 1 218 ? -1.133 2.776 -22.068 1.00 82.38 218 ARG A N 1
ATOM 1703 C CA . ARG A 1 218 ? -0.410 2.837 -23.349 1.00 82.38 218 ARG A CA 1
ATOM 1704 C C . ARG A 1 218 ? -0.892 1.726 -24.280 1.00 82.38 218 ARG A C 1
ATOM 1706 O O . ARG A 1 218 ? -1.074 1.971 -25.464 1.00 82.38 218 ARG A O 1
ATOM 1713 N N . ARG A 1 219 ? -1.078 0.518 -23.741 1.00 89.12 219 ARG A N 1
ATOM 1714 C CA . ARG A 1 219 ? -1.570 -0.669 -24.455 1.00 89.12 219 ARG A CA 1
ATOM 1715 C C . ARG A 1 219 ? -2.292 -1.593 -23.481 1.00 89.12 219 ARG A C 1
ATOM 1717 O O . ARG A 1 219 ? -1.810 -1.802 -22.370 1.00 89.12 219 ARG A O 1
ATOM 1724 N N . SER A 1 220 ? -3.405 -2.169 -23.911 1.00 92.50 220 SER A N 1
ATOM 1725 C CA . SER A 1 220 ? -4.130 -3.193 -23.155 1.00 92.50 220 SER A CA 1
ATOM 1726 C C . SER A 1 220 ? -3.930 -4.539 -23.839 1.00 92.50 220 SER A C 1
ATOM 1728 O O . SER A 1 220 ? -4.115 -4.641 -25.050 1.00 92.50 220 SER A O 1
ATOM 1730 N N . GLY A 1 221 ? -3.496 -5.536 -23.079 1.00 92.56 221 GLY A N 1
ATOM 1731 C CA . GLY A 1 221 ? -3.323 -6.903 -23.546 1.00 92.56 221 GLY A CA 1
ATOM 1732 C C . GLY A 1 221 ? -4.618 -7.691 -23.389 1.00 92.56 221 GLY A C 1
ATOM 1733 O O . GLY A 1 221 ? -5.389 -7.470 -22.456 1.00 92.56 221 GLY A O 1
ATOM 1734 N N . HIS A 1 222 ? -4.852 -8.622 -24.305 1.00 94.69 222 HIS A N 1
ATOM 1735 C CA . HIS A 1 222 ? -5.935 -9.591 -24.218 1.00 94.69 222 HIS A CA 1
ATOM 1736 C C . HIS A 1 222 ? -5.382 -10.926 -23.719 1.00 94.69 222 HIS A C 1
ATOM 1738 O O . HIS A 1 222 ? -4.473 -11.483 -24.334 1.00 94.69 222 HIS A O 1
ATOM 1744 N N . VAL A 1 223 ? -5.920 -11.436 -22.611 1.00 94.62 223 VAL A N 1
ATOM 1745 C CA . VAL A 1 223 ? -5.596 -12.782 -22.125 1.00 94.62 223 VAL A CA 1
ATOM 1746 C C . VAL A 1 223 ? -6.386 -13.791 -22.950 1.00 94.62 223 VAL A C 1
ATOM 1748 O O . VAL A 1 223 ? -7.611 -13.786 -22.889 1.00 94.62 223 VAL A O 1
ATOM 1751 N N . ASP A 1 224 ? -5.695 -14.639 -23.711 1.00 92.62 224 ASP A N 1
ATOM 1752 C CA . ASP A 1 224 ? -6.312 -15.662 -24.560 1.00 92.62 224 ASP A CA 1
ATOM 1753 C C . ASP A 1 224 ? -6.708 -16.880 -23.710 1.00 92.62 224 ASP A C 1
ATOM 1755 O O . ASP A 1 224 ? -5.821 -17.620 -23.263 1.00 92.62 224 ASP A O 1
ATOM 1759 N N . PRO A 1 225 ? -8.010 -17.145 -23.492 1.00 90.44 225 PRO A N 1
ATOM 1760 C CA . PRO A 1 225 ? -8.442 -18.250 -22.644 1.00 90.44 225 PRO A CA 1
ATOM 1761 C C . PRO A 1 225 ? -8.054 -19.623 -23.204 1.00 90.44 225 PRO A C 1
ATOM 1763 O O . PRO A 1 225 ? -7.818 -20.545 -22.431 1.00 90.44 225 PRO A O 1
ATOM 1766 N N . SER A 1 226 ? -7.947 -19.769 -24.531 1.00 92.12 226 SER A N 1
ATOM 1767 C CA . SER A 1 226 ? -7.636 -21.051 -25.184 1.00 92.12 226 SER A CA 1
ATOM 1768 C C . SER A 1 226 ? -6.177 -21.478 -25.007 1.00 92.12 226 SER A C 1
ATOM 1770 O O . SER A 1 226 ? -5.850 -22.660 -25.098 1.00 92.12 226 SER A O 1
ATOM 1772 N N . ARG A 1 227 ? -5.302 -20.508 -24.726 1.00 93.75 227 ARG A N 1
ATOM 1773 C CA . ARG A 1 227 ? -3.860 -20.693 -24.521 1.00 93.75 227 ARG A CA 1
ATOM 1774 C C . ARG A 1 227 ? -3.428 -20.455 -23.074 1.00 93.75 227 ARG A C 1
ATOM 1776 O O . ARG A 1 227 ? -2.233 -20.472 -22.785 1.00 93.75 227 ARG A O 1
ATOM 1783 N N . SER A 1 228 ? -4.383 -20.219 -22.182 1.00 94.75 228 SER A N 1
ATOM 1784 C CA . SER A 1 228 ? -4.143 -19.942 -20.770 1.00 94.75 228 SER A CA 1
ATOM 1785 C C . SER A 1 228 ? -4.602 -21.110 -19.906 1.00 94.75 228 SER A C 1
ATOM 1787 O O . SER A 1 228 ? -5.596 -21.768 -20.196 1.00 94.75 228 SER A O 1
ATOM 1789 N N . MET A 1 229 ? -3.907 -21.342 -18.797 1.00 96.19 229 MET A N 1
ATOM 1790 C CA . MET A 1 229 ? -4.304 -22.306 -17.770 1.00 96.19 229 MET A CA 1
ATOM 1791 C C . MET A 1 229 ? -4.968 -21.636 -16.560 1.00 96.19 229 MET A C 1
ATOM 1793 O O . MET A 1 229 ? -4.941 -22.200 -15.468 1.00 96.19 229 MET A O 1
ATOM 1797 N N . LEU A 1 230 ? -5.602 -20.480 -16.749 1.00 96.44 230 LEU A N 1
ATOM 1798 C CA . LEU A 1 230 ? -6.433 -19.813 -15.742 1.00 96.44 230 LEU A CA 1
ATOM 1799 C C . LEU A 1 230 ? -7.704 -20.619 -15.430 1.00 96.44 230 LEU A C 1
ATOM 1801 O O . LEU A 1 230 ? -8.062 -21.538 -16.171 1.00 96.44 230 LEU A O 1
ATOM 1805 N N . GLY A 1 231 ? -8.384 -20.274 -14.340 1.00 95.94 231 GLY A N 1
ATOM 1806 C CA . GLY A 1 231 ? -9.654 -20.884 -13.960 1.00 95.94 231 GLY A CA 1
ATOM 1807 C C . GLY A 1 231 ? -9.628 -21.572 -12.602 1.00 95.94 231 GLY A C 1
ATOM 1808 O O . GLY A 1 231 ? -8.746 -21.329 -11.781 1.00 95.94 231 GLY A O 1
ATOM 1809 N N . ASP A 1 232 ? -10.602 -22.448 -12.383 1.00 96.06 232 ASP A N 1
ATOM 1810 C CA . ASP A 1 232 ? -10.711 -23.245 -11.163 1.00 96.06 232 ASP A CA 1
ATOM 1811 C C . ASP A 1 232 ? -9.818 -24.492 -11.285 1.00 96.06 232 ASP A C 1
ATOM 1813 O O . ASP A 1 232 ? -9.842 -25.203 -12.297 1.00 96.06 232 ASP A O 1
ATOM 1817 N N . ARG A 1 233 ? -9.002 -24.754 -10.262 1.00 95.81 233 ARG A N 1
ATOM 1818 C CA . ARG A 1 233 ? -8.110 -25.919 -10.153 1.00 95.81 233 ARG A CA 1
ATOM 1819 C C . ARG A 1 233 ? -8.322 -26.619 -8.815 1.00 95.81 233 ARG A C 1
ATOM 1821 O O . ARG A 1 233 ? -9.092 -26.158 -7.981 1.00 95.81 233 ARG A O 1
ATOM 1828 N N . GLU A 1 234 ? -7.617 -27.732 -8.624 1.00 94.88 234 GLU A N 1
ATOM 1829 C CA . GLU A 1 234 ? -7.727 -28.587 -7.437 1.00 94.88 234 GLU A CA 1
ATOM 1830 C C . GLU A 1 234 ? -7.598 -27.801 -6.127 1.00 94.88 234 GLU A C 1
ATOM 1832 O O . GLU A 1 234 ? -8.439 -27.945 -5.246 1.00 94.88 234 GLU A O 1
ATOM 1837 N N . ASN A 1 235 ? -6.578 -26.944 -6.017 1.00 96.00 235 ASN A N 1
ATOM 1838 C CA . ASN A 1 235 ? -6.284 -26.244 -4.764 1.00 96.00 235 ASN A CA 1
ATOM 1839 C C . ASN A 1 235 ? -6.756 -24.785 -4.745 1.00 96.00 235 ASN A C 1
ATOM 1841 O O . ASN A 1 235 ? -6.979 -24.226 -3.672 1.00 96.00 235 ASN A O 1
ATOM 1845 N N . ALA A 1 236 ? -6.881 -24.143 -5.908 1.00 97.06 236 ALA A N 1
ATOM 1846 C CA . ALA A 1 236 ? -7.206 -22.725 -6.000 1.00 97.06 236 ALA A CA 1
ATOM 1847 C C . ALA A 1 236 ? -7.862 -22.357 -7.331 1.00 97.06 236 ALA A C 1
ATOM 1849 O O . ALA A 1 236 ? -7.716 -23.052 -8.335 1.00 97.06 236 ALA A O 1
ATOM 1850 N N . SER A 1 237 ? -8.530 -21.212 -7.336 1.00 97.00 237 SER A N 1
ATOM 1851 C CA . SER A 1 237 ? -9.024 -20.525 -8.524 1.00 97.00 237 SER A CA 1
ATOM 1852 C C . SER A 1 237 ? -8.197 -19.268 -8.758 1.00 97.00 237 SER A C 1
ATOM 1854 O O . SER A 1 237 ? -7.919 -18.555 -7.796 1.00 97.00 237 SER A O 1
ATOM 1856 N N . LEU A 1 238 ? -7.836 -18.971 -10.009 1.00 97.94 238 LEU A N 1
ATOM 1857 C CA . LEU A 1 238 ? -7.171 -17.716 -10.369 1.00 97.94 238 LEU A CA 1
ATOM 1858 C C . LEU A 1 238 ? -7.659 -17.203 -11.722 1.00 97.94 238 LEU A C 1
ATOM 1860 O O . LEU A 1 238 ? -7.637 -17.924 -12.724 1.00 97.94 238 LEU A O 1
ATOM 1864 N N . TYR A 1 239 ? -8.038 -15.927 -11.747 1.00 97.44 239 TYR A N 1
ATOM 1865 C CA . TYR A 1 239 ? -8.475 -15.216 -12.945 1.00 97.44 239 TYR A CA 1
ATOM 1866 C C . TYR A 1 239 ? -7.763 -13.867 -13.051 1.00 97.44 239 TYR A C 1
ATOM 1868 O O .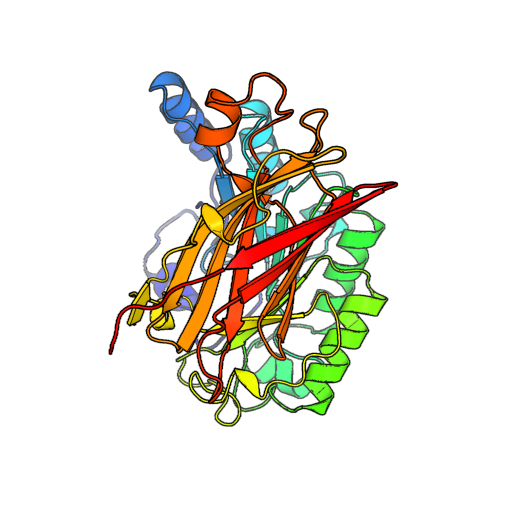 TYR A 1 239 ? -7.412 -13.255 -12.044 1.00 97.44 239 TYR A O 1
ATOM 1876 N N . ILE A 1 240 ? -7.558 -13.409 -14.286 1.00 97.62 240 ILE A N 1
ATOM 1877 C CA . ILE A 1 240 ? -7.000 -12.093 -14.608 1.00 97.62 240 ILE A CA 1
ATOM 1878 C C . ILE A 1 240 ? -8.109 -11.278 -15.268 1.00 97.62 240 ILE A C 1
ATOM 1880 O O . ILE A 1 240 ? -8.638 -11.698 -16.296 1.00 97.62 240 ILE A O 1
ATOM 1884 N N . ASP A 1 241 ? -8.442 -10.125 -14.693 1.00 95.44 241 ASP A N 1
ATOM 1885 C CA . ASP A 1 241 ? -9.447 -9.212 -15.253 1.00 95.44 241 ASP A CA 1
ATOM 1886 C C . ASP A 1 241 ? -8.804 -8.196 -16.200 1.00 95.44 241 ASP A C 1
ATOM 1888 O O . ASP A 1 241 ? -9.385 -7.822 -17.218 1.00 95.44 241 ASP A O 1
ATOM 1892 N N . GLU A 1 242 ? -7.593 -7.740 -15.872 1.00 95.00 242 GLU A N 1
ATOM 1893 C CA . GLU A 1 242 ? -6.880 -6.733 -16.649 1.00 95.00 242 GLU A CA 1
ATOM 1894 C C . GLU A 1 242 ? -5.398 -7.090 -16.767 1.00 95.00 242 GLU A C 1
ATOM 1896 O O . GLU A 1 242 ? -4.725 -7.402 -15.785 1.00 95.00 242 GLU A O 1
ATOM 1901 N N . CYS A 1 243 ? -4.871 -6.975 -17.985 1.00 95.94 243 CYS A N 1
ATOM 1902 C CA . CYS A 1 243 ? -3.443 -6.966 -18.263 1.00 95.94 243 CYS A CA 1
ATOM 1903 C C . CYS A 1 243 ? -3.151 -5.779 -19.182 1.00 95.94 243 CYS A C 1
ATOM 1905 O O . CYS A 1 243 ? -3.659 -5.705 -20.300 1.00 95.94 243 CYS A O 1
ATOM 1907 N N . ARG A 1 244 ? -2.368 -4.804 -18.722 1.00 94.50 244 ARG A N 1
ATOM 1908 C CA . ARG A 1 244 ? -2.068 -3.591 -19.497 1.00 94.50 244 ARG A CA 1
ATOM 1909 C C . ARG A 1 244 ? -0.671 -3.075 -19.226 1.00 94.50 244 ARG A C 1
ATOM 1911 O O . ARG A 1 244 ? -0.094 -3.341 -18.180 1.00 94.50 244 ARG A O 1
ATOM 1918 N N . VAL A 1 245 ? -0.157 -2.256 -20.133 1.00 91.81 245 VAL A N 1
ATOM 1919 C CA . VAL A 1 245 ? 1.023 -1.428 -19.881 1.00 91.81 245 VAL A CA 1
ATOM 1920 C C . VAL A 1 245 ? 0.587 0.024 -19.806 1.00 91.81 245 VAL A C 1
ATOM 1922 O O . VAL A 1 245 ? -0.026 0.550 -20.738 1.00 91.81 245 VAL A O 1
ATOM 1925 N N . THR A 1 246 ? 0.886 0.675 -18.687 1.00 89.19 246 THR A N 1
ATOM 1926 C CA . THR A 1 246 ? 0.551 2.087 -18.469 1.00 89.19 246 THR A CA 1
ATOM 1927 C C . THR A 1 246 ? 1.459 3.006 -19.285 1.00 89.19 246 THR A C 1
ATOM 1929 O O . THR A 1 246 ? 2.476 2.585 -19.845 1.00 89.19 246 THR A O 1
ATOM 1932 N N . ARG A 1 247 ? 1.128 4.301 -19.332 1.00 82.38 247 ARG A N 1
ATOM 1933 C CA . ARG A 1 247 ? 2.023 5.317 -19.917 1.00 82.38 247 ARG A CA 1
ATOM 1934 C C . ARG A 1 247 ? 3.381 5.401 -19.224 1.00 82.38 247 ARG A C 1
ATOM 1936 O O . ARG A 1 247 ? 4.354 5.757 -19.874 1.00 82.38 247 ARG A O 1
ATOM 1943 N N . GLY A 1 248 ? 3.459 5.009 -17.952 1.00 79.88 248 GLY A N 1
ATOM 1944 C CA . GLY A 1 248 ? 4.717 4.914 -17.221 1.00 79.88 248 GLY A CA 1
ATOM 1945 C C . GLY A 1 248 ? 5.521 3.642 -17.505 1.00 79.88 248 GLY A C 1
ATOM 1946 O O . GLY A 1 248 ? 6.392 3.305 -16.719 1.00 79.88 248 GLY A O 1
ATOM 1947 N N . ASN A 1 249 ? 5.197 2.911 -18.578 1.00 86.88 249 ASN A N 1
ATOM 1948 C CA . ASN A 1 249 ? 5.832 1.647 -18.955 1.00 86.88 249 ASN A CA 1
ATOM 1949 C C . ASN A 1 249 ? 5.812 0.576 -17.844 1.00 86.88 249 ASN A C 1
ATOM 1951 O O . ASN A 1 249 ? 6.708 -0.260 -17.725 1.00 86.88 249 ASN A O 1
ATOM 1955 N N . MET A 1 250 ? 4.749 0.599 -17.037 1.00 91.12 250 MET A N 1
ATOM 1956 C CA . MET A 1 250 ? 4.491 -0.396 -16.001 1.00 91.12 250 MET A CA 1
ATOM 1957 C C . MET A 1 250 ? 3.517 -1.437 -16.535 1.00 91.12 250 MET A C 1
ATOM 1959 O O . MET A 1 250 ? 2.379 -1.092 -16.871 1.00 91.12 250 MET A O 1
ATOM 1963 N N . LEU A 1 251 ? 3.924 -2.703 -16.555 1.00 93.69 251 LEU A N 1
ATOM 1964 C CA . LEU A 1 251 ? 2.996 -3.818 -16.676 1.00 93.69 251 LEU A CA 1
ATOM 1965 C C . LEU A 1 251 ? 2.136 -3.868 -15.412 1.00 93.69 251 LEU A C 1
ATOM 1967 O O . LEU A 1 251 ? 2.640 -3.990 -14.296 1.00 93.69 251 LEU A O 1
ATOM 1971 N N . THR A 1 252 ? 0.831 -3.740 -15.602 1.00 94.25 252 THR A N 1
ATOM 1972 C CA . THR A 1 252 ? -0.184 -3.869 -14.565 1.00 94.25 252 THR A CA 1
ATOM 1973 C C . THR A 1 252 ? -1.016 -5.100 -14.866 1.00 94.25 252 THR A C 1
ATOM 1975 O O . THR A 1 252 ? -1.586 -5.198 -15.954 1.00 94.25 252 THR A O 1
ATOM 1978 N N . VAL A 1 253 ? -1.076 -6.020 -13.908 1.00 96.25 253 VAL A N 1
ATOM 1979 C CA . VAL A 1 253 ? -1.913 -7.219 -13.985 1.00 96.25 253 VAL A CA 1
ATOM 1980 C C . VAL A 1 253 ? -2.778 -7.247 -12.740 1.00 96.25 253 VAL A C 1
ATOM 1982 O O . VAL A 1 253 ? -2.241 -7.289 -11.633 1.00 96.25 253 VAL A O 1
ATOM 1985 N N . SER A 1 254 ? -4.093 -7.197 -12.910 1.00 96.69 254 SER A N 1
ATOM 1986 C CA . SER A 1 254 ? -5.039 -7.344 -11.808 1.00 96.69 254 SER A CA 1
ATOM 1987 C C . SER A 1 254 ? -5.987 -8.498 -12.058 1.00 96.69 254 SER A C 1
ATOM 1989 O O . SER A 1 254 ? -6.314 -8.840 -13.197 1.00 96.69 254 SER A O 1
ATOM 1991 N N . GLY A 1 255 ? -6.403 -9.108 -10.966 1.00 97.31 255 GLY A N 1
ATOM 1992 C CA . GLY A 1 255 ? -7.148 -10.347 -10.986 1.00 97.31 255 GLY A CA 1
ATOM 1993 C C . GLY A 1 255 ? -7.705 -10.661 -9.615 1.00 97.31 255 GLY A C 1
ATOM 1994 O O . GLY A 1 255 ? -7.688 -9.823 -8.708 1.00 97.31 255 GLY A O 1
ATOM 1995 N N . TRP A 1 256 ? -8.147 -11.897 -9.451 1.00 97.69 256 TRP A N 1
ATOM 1996 C CA . TRP A 1 256 ? -8.525 -12.428 -8.153 1.00 97.69 256 TRP A CA 1
ATOM 1997 C C . TRP A 1 256 ? -8.126 -13.892 -8.014 1.00 97.69 256 TRP A C 1
ATOM 1999 O O . TRP A 1 256 ? -7.955 -14.610 -9.005 1.00 97.69 256 TRP A O 1
ATOM 2009 N N . SER A 1 257 ? -7.946 -14.317 -6.766 1.00 97.56 257 SER A N 1
ATOM 2010 C CA . SER A 1 257 ? -7.585 -15.684 -6.418 1.00 97.56 257 SER A CA 1
ATOM 2011 C C . SER A 1 257 ? -8.242 -16.106 -5.106 1.00 97.56 257 SER A C 1
ATOM 2013 O O . SER A 1 257 ? -8.285 -15.332 -4.153 1.00 97.56 257 SER A O 1
ATOM 2015 N N . LEU A 1 258 ? -8.727 -17.345 -5.055 1.00 96.81 258 LEU A N 1
ATOM 2016 C CA . LEU A 1 258 ? -9.334 -17.971 -3.874 1.00 96.81 258 LEU A CA 1
ATOM 2017 C C . LEU A 1 258 ? -8.875 -19.426 -3.772 1.00 96.81 258 LEU A C 1
ATOM 2019 O O . LEU A 1 258 ? -8.624 -20.066 -4.794 1.00 96.81 258 LEU A O 1
ATOM 2023 N N . GLY A 1 259 ? -8.803 -19.963 -2.557 1.00 95.88 259 GLY A N 1
ATOM 2024 C CA . GLY A 1 259 ? -8.707 -21.405 -2.346 1.00 95.88 259 GLY A CA 1
ATOM 2025 C C . GLY A 1 259 ? -9.933 -22.124 -2.909 1.00 95.88 259 GLY A C 1
ATOM 2026 O O . GLY A 1 259 ? -11.000 -21.527 -3.073 1.00 95.88 259 GLY A O 1
ATOM 2027 N N . ALA A 1 260 ? -9.801 -23.412 -3.223 1.00 93.94 260 ALA A N 1
ATOM 2028 C CA . ALA A 1 260 ? -10.922 -24.215 -3.723 1.00 93.94 260 ALA A CA 1
ATOM 2029 C C . ALA A 1 260 ? -12.096 -24.288 -2.720 1.00 93.94 260 ALA A C 1
ATOM 2031 O O . ALA A 1 260 ? -13.258 -24.376 -3.113 1.00 93.94 260 ALA A O 1
ATOM 2032 N N . ASP A 1 261 ? -11.800 -24.175 -1.426 1.00 92.88 261 ASP A N 1
ATOM 2033 C CA . ASP A 1 261 ? -12.763 -24.072 -0.325 1.00 92.88 261 ASP A CA 1
ATOM 2034 C C . ASP A 1 261 ? -13.355 -22.660 -0.140 1.00 92.88 261 ASP A C 1
ATOM 2036 O O . ASP A 1 261 ? -14.196 -22.450 0.733 1.00 92.88 261 ASP A O 1
ATOM 2040 N N . GLY A 1 262 ? -12.943 -21.697 -0.968 1.00 92.94 262 GLY A N 1
ATOM 2041 C CA . GLY A 1 262 ? -13.336 -20.292 -0.890 1.00 92.94 262 GLY A CA 1
ATOM 2042 C C . GLY A 1 262 ? -12.563 -19.476 0.148 1.00 92.94 262 GLY A C 1
ATOM 2043 O O . GLY A 1 262 ? -12.906 -18.311 0.372 1.00 92.94 262 GLY A O 1
ATOM 2044 N N . ALA A 1 263 ? -11.526 -20.049 0.769 1.00 93.12 263 ALA A N 1
ATOM 2045 C CA . ALA A 1 263 ? -10.634 -19.325 1.666 1.00 93.12 263 ALA A CA 1
ATOM 2046 C C . ALA A 1 263 ? -9.748 -18.321 0.915 1.00 93.12 263 ALA A C 1
ATOM 2048 O O . ALA A 1 263 ? -9.513 -18.428 -0.294 1.00 93.12 263 ALA A O 1
ATOM 2049 N N . TYR A 1 264 ? -9.219 -17.347 1.653 1.00 92.94 264 TYR A N 1
ATOM 2050 C CA . TYR A 1 264 ? -8.176 -16.468 1.136 1.00 92.94 264 TYR A CA 1
ATOM 2051 C C . TYR A 1 264 ? -6.885 -17.245 0.878 1.00 92.94 264 TYR A C 1
ATOM 2053 O O . TYR A 1 264 ? -6.575 -18.222 1.559 1.00 92.94 264 TYR A O 1
ATOM 2061 N N . VAL A 1 265 ? -6.133 -16.797 -0.123 1.00 94.50 265 VAL A N 1
ATOM 2062 C CA . VAL A 1 265 ? -4.812 -17.343 -0.440 1.00 94.50 265 VAL A CA 1
ATOM 2063 C C . VAL A 1 265 ? -3.744 -16.495 0.244 1.00 94.50 265 VAL A C 1
ATOM 2065 O O . VAL A 1 265 ? -3.913 -15.287 0.402 1.00 94.50 265 VAL A O 1
ATOM 2068 N N . ASP A 1 266 ? -2.622 -17.101 0.622 1.00 91.19 266 ASP A N 1
ATOM 2069 C CA . ASP A 1 266 ? -1.568 -16.391 1.355 1.00 91.19 266 ASP A CA 1
ATOM 2070 C C . ASP A 1 266 ? -0.840 -15.387 0.457 1.00 91.19 266 ASP A C 1
ATOM 2072 O O . ASP A 1 266 ? -0.449 -14.304 0.896 1.00 91.19 266 ASP A O 1
ATOM 2076 N N . ALA A 1 267 ? -0.622 -15.763 -0.808 1.00 93.62 267 ALA A N 1
ATOM 2077 C CA . ALA A 1 267 ? 0.008 -14.915 -1.808 1.00 93.62 267 ALA A CA 1
ATOM 2078 C C . ALA A 1 267 ? -0.234 -15.414 -3.237 1.00 93.62 267 ALA A C 1
ATOM 2080 O O . ALA A 1 267 ? -0.456 -16.600 -3.484 1.00 93.62 267 ALA A O 1
ATOM 2081 N N . VAL A 1 268 ? -0.070 -14.504 -4.191 1.00 96.56 268 VAL A N 1
ATOM 2082 C CA . VAL A 1 268 ? 0.088 -14.793 -5.614 1.00 96.56 268 VAL A CA 1
ATOM 2083 C C . VAL A 1 268 ? 1.473 -14.323 -6.038 1.00 96.56 268 VAL A C 1
ATOM 2085 O O . VAL A 1 268 ? 1.880 -13.185 -5.791 1.00 96.56 268 VAL A O 1
ATOM 2088 N N . GLU A 1 269 ? 2.217 -15.212 -6.671 1.00 95.88 269 GLU A N 1
ATOM 2089 C CA . GLU A 1 269 ? 3.500 -14.934 -7.298 1.00 95.88 269 GLU A CA 1
ATOM 2090 C C . GLU A 1 269 ? 3.313 -14.862 -8.810 1.00 95.88 269 GLU A C 1
ATOM 2092 O O . GLU A 1 269 ? 2.616 -15.695 -9.377 1.00 95.88 269 GLU A O 1
ATOM 2097 N N . MET A 1 270 ? 3.933 -13.880 -9.459 1.00 96.12 270 MET A N 1
ATOM 2098 C CA . MET A 1 270 ? 3.919 -13.722 -10.910 1.00 96.12 270 MET A CA 1
ATOM 2099 C C . MET A 1 270 ? 5.346 -13.619 -11.439 1.00 96.12 270 MET A C 1
ATOM 2101 O O . MET A 1 270 ? 6.166 -12.863 -10.907 1.00 96.12 270 MET A O 1
ATOM 2105 N N . ILE A 1 271 ? 5.613 -14.344 -12.521 1.00 94.94 271 ILE A N 1
ATOM 2106 C CA . ILE A 1 271 ? 6.812 -14.212 -13.344 1.00 94.94 271 ILE A CA 1
ATOM 2107 C C . ILE A 1 271 ? 6.392 -13.680 -14.717 1.00 94.94 271 ILE A C 1
ATOM 2109 O O . ILE A 1 271 ? 5.535 -14.255 -15.391 1.00 94.94 271 ILE A O 1
ATOM 2113 N N . ALA A 1 272 ? 7.006 -12.568 -15.111 1.00 93.00 272 ALA A N 1
ATOM 2114 C CA . ALA A 1 272 ? 6.735 -11.821 -16.331 1.00 93.00 272 ALA A CA 1
ATOM 2115 C C . ALA A 1 272 ? 8.072 -11.474 -17.004 1.00 93.00 272 ALA A C 1
ATOM 2117 O O . ALA A 1 272 ? 8.716 -10.480 -16.663 1.00 93.00 272 ALA A O 1
ATOM 2118 N N . GLY A 1 273 ? 8.525 -12.325 -17.929 1.00 87.81 273 GLY A N 1
ATOM 2119 C CA . GLY A 1 273 ? 9.872 -12.218 -18.499 1.00 87.81 273 GLY A CA 1
ATOM 2120 C C . GLY A 1 273 ? 10.950 -12.344 -17.406 1.00 87.81 273 GLY A C 1
ATOM 2121 O O . GLY A 1 273 ? 10.928 -13.327 -16.665 1.00 87.81 273 GLY A O 1
ATOM 2122 N N . PRO A 1 274 ? 11.882 -11.378 -17.265 1.00 85.44 274 PRO A N 1
ATOM 2123 C CA . PRO A 1 274 ? 12.909 -11.412 -16.219 1.00 85.44 274 PRO A CA 1
ATOM 2124 C C . PRO A 1 274 ? 12.387 -10.983 -14.838 1.00 85.44 274 PRO A C 1
ATOM 2126 O O . PRO A 1 274 ? 13.115 -11.067 -13.849 1.00 85.44 274 PRO A O 1
ATOM 2129 N N . HIS A 1 275 ? 11.151 -10.490 -14.751 1.00 87.12 275 HIS A N 1
ATOM 2130 C CA . HIS A 1 275 ? 10.611 -9.925 -13.524 1.00 87.12 275 HIS A CA 1
ATOM 2131 C C . HIS A 1 275 ? 9.842 -10.968 -12.721 1.00 87.12 275 HIS A C 1
ATOM 2133 O O . HIS A 1 275 ? 9.036 -11.723 -13.263 1.00 87.12 275 HIS A O 1
ATOM 2139 N N . ARG A 1 276 ? 10.046 -10.954 -11.403 1.00 89.38 276 ARG A N 1
ATOM 2140 C CA . ARG A 1 276 ? 9.335 -11.788 -10.433 1.00 89.38 276 ARG A CA 1
ATOM 2141 C C . ARG A 1 276 ? 8.788 -10.899 -9.325 1.00 89.38 276 ARG A C 1
ATOM 2143 O O . ARG A 1 276 ? 9.544 -10.129 -8.739 1.00 89.38 276 ARG A O 1
ATOM 2150 N N . GLN A 1 277 ? 7.499 -11.012 -9.026 1.00 90.44 277 GLN A N 1
ATOM 2151 C CA . GLN A 1 277 ? 6.847 -10.247 -7.962 1.00 90.44 277 GLN A CA 1
ATOM 2152 C C . GLN A 1 277 ? 5.889 -11.143 -7.178 1.00 90.44 277 GLN A C 1
ATOM 2154 O O . GLN A 1 277 ? 5.243 -12.018 -7.748 1.00 90.44 277 GLN A O 1
ATOM 2159 N N . VAL A 1 278 ? 5.787 -10.908 -5.871 1.00 91.50 278 VAL A N 1
ATOM 2160 C CA . VAL A 1 278 ? 4.810 -11.559 -4.994 1.00 91.50 278 VAL A CA 1
ATOM 2161 C C . VAL A 1 278 ? 3.881 -10.491 -4.428 1.00 91.50 278 VAL A C 1
ATOM 2163 O O . VAL A 1 278 ? 4.317 -9.393 -4.070 1.00 91.50 278 VAL A O 1
ATOM 2166 N N . THR A 1 279 ? 2.591 -10.791 -4.360 1.00 90.69 279 THR A N 1
ATOM 2167 C CA . THR A 1 279 ? 1.602 -9.932 -3.712 1.00 90.69 279 THR A CA 1
ATOM 2168 C C . THR A 1 279 ? 0.578 -10.764 -2.954 1.00 90.69 279 THR A C 1
ATOM 2170 O O . THR A 1 279 ? 0.432 -11.954 -3.207 1.00 90.69 279 THR A O 1
ATOM 2173 N N . GLN A 1 280 ? -0.122 -10.143 -2.015 1.00 89.31 280 GLN A N 1
ATOM 2174 C CA . GLN A 1 280 ? -1.244 -10.755 -1.310 1.00 89.31 280 GLN A CA 1
ATOM 2175 C C . GLN A 1 280 ? -2.561 -10.374 -1.986 1.00 89.31 280 GLN A C 1
ATOM 2177 O O . GLN A 1 280 ? -2.606 -9.413 -2.764 1.00 89.31 280 GLN A O 1
ATOM 2182 N N . THR A 1 281 ? -3.624 -11.113 -1.681 1.00 89.88 281 THR A N 1
ATOM 2183 C CA . THR A 1 281 ? -4.973 -10.783 -2.132 1.00 89.88 281 THR A CA 1
ATOM 2184 C C . THR A 1 281 ? -5.670 -9.900 -1.102 1.00 89.88 281 THR A C 1
ATOM 2186 O O . THR A 1 281 ? -6.307 -10.404 -0.185 1.00 89.88 281 THR A O 1
ATOM 2189 N N . HIS A 1 282 ? -5.518 -8.581 -1.214 1.00 85.94 282 HIS A N 1
ATOM 2190 C CA . HIS A 1 282 ? -6.153 -7.625 -0.291 1.00 85.94 282 HIS A CA 1
ATOM 2191 C C . HIS A 1 282 ? -7.152 -6.694 -0.967 1.00 85.94 282 HIS A C 1
ATOM 2193 O O . HIS A 1 282 ? -7.915 -6.030 -0.267 1.00 85.94 282 HIS A O 1
ATOM 2199 N N . ASP A 1 283 ? -7.166 -6.644 -2.299 1.00 90.25 283 ASP A N 1
ATOM 2200 C CA . ASP A 1 283 ? -8.083 -5.771 -3.022 1.00 90.25 283 ASP A CA 1
ATOM 2201 C C . ASP A 1 283 ? -9.501 -6.356 -2.941 1.00 90.25 283 ASP A C 1
ATOM 2203 O O . ASP A 1 283 ? -9.710 -7.569 -3.071 1.00 90.25 283 ASP A O 1
ATOM 2207 N N . LEU A 1 284 ? -10.485 -5.491 -2.698 1.00 91.75 284 LEU A N 1
ATOM 2208 C CA . LEU A 1 284 ? -11.874 -5.899 -2.524 1.00 91.75 284 LEU A CA 1
ATOM 2209 C C . LEU A 1 284 ? -12.541 -6.241 -3.861 1.00 91.75 284 LEU A C 1
ATOM 2211 O O . LEU A 1 284 ? -12.481 -5.477 -4.823 1.00 91.75 284 LEU A O 1
ATOM 2215 N N . ARG A 1 285 ? -13.221 -7.390 -3.898 1.00 93.38 285 ARG A N 1
ATOM 2216 C CA . ARG A 1 285 ? -13.933 -7.936 -5.060 1.00 93.38 285 ARG A CA 1
ATOM 2217 C C . ARG A 1 285 ? -15.312 -8.456 -4.674 1.00 93.38 285 ARG A C 1
ATOM 2219 O O . ARG A 1 285 ? -15.553 -9.658 -4.562 1.00 93.38 285 ARG A O 1
ATOM 2226 N N . HIS A 1 286 ? -16.231 -7.519 -4.450 1.00 91.69 286 HIS A N 1
ATOM 2227 C CA . HIS A 1 286 ? -17.632 -7.823 -4.126 1.00 91.69 286 HIS A CA 1
ATOM 2228 C C . HIS A 1 286 ? -18.353 -8.563 -5.249 1.00 91.69 286 HIS A C 1
ATOM 2230 O O . HIS A 1 286 ? -19.215 -9.393 -4.982 1.00 91.69 286 HIS A O 1
ATOM 2236 N N . ASP A 1 287 ? -17.973 -8.299 -6.498 1.00 93.75 287 ASP A N 1
ATOM 2237 C CA . ASP A 1 287 ? -18.454 -9.013 -7.679 1.00 93.75 287 ASP A CA 1
ATOM 2238 C C . ASP A 1 287 ? -18.116 -10.509 -7.618 1.00 93.75 287 ASP A C 1
ATOM 2240 O O . ASP A 1 287 ? -18.968 -11.349 -7.906 1.00 93.75 287 ASP A O 1
ATOM 2244 N N . VAL A 1 288 ? -16.902 -10.849 -7.171 1.00 94.06 288 VAL A N 1
ATOM 2245 C CA . VAL A 1 288 ? -16.464 -12.242 -7.027 1.00 94.06 288 VAL A CA 1
ATOM 2246 C C . VAL A 1 288 ? -17.260 -12.938 -5.931 1.00 94.06 288 VAL A C 1
ATOM 2248 O O . VAL A 1 288 ? -17.779 -14.024 -6.168 1.00 94.06 288 VAL A O 1
ATOM 2251 N N . VAL A 1 289 ? -17.425 -12.313 -4.764 1.00 90.56 289 VAL A N 1
ATOM 2252 C CA . VAL A 1 289 ? -18.201 -12.902 -3.654 1.00 90.56 289 VAL A CA 1
ATOM 2253 C C . VAL A 1 289 ? -19.680 -13.044 -4.008 1.00 90.56 289 VAL A C 1
ATOM 2255 O O . VAL A 1 289 ? -20.302 -14.040 -3.650 1.00 90.56 289 VAL A O 1
ATOM 2258 N N . ALA A 1 290 ? -20.246 -12.099 -4.762 1.00 92.25 290 ALA A N 1
ATOM 2259 C CA . ALA A 1 290 ? -21.619 -12.204 -5.250 1.00 92.25 290 ALA A CA 1
ATOM 2260 C C . ALA A 1 290 ? -21.805 -13.389 -6.217 1.00 92.25 290 ALA A C 1
ATOM 2262 O O . ALA A 1 290 ? -22.870 -14.006 -6.235 1.00 92.25 290 ALA A O 1
ATOM 2263 N N . ALA A 1 291 ? -20.777 -13.724 -7.002 1.00 94.25 291 ALA A N 1
ATOM 2264 C CA . ALA A 1 291 ? -20.794 -14.847 -7.938 1.00 94.25 291 ALA A CA 1
ATOM 2265 C C . ALA A 1 291 ? -20.340 -16.187 -7.319 1.00 94.25 291 ALA A C 1
ATOM 2267 O O . ALA A 1 291 ? -20.631 -17.248 -7.875 1.00 94.25 291 ALA A O 1
ATOM 2268 N N . ARG A 1 292 ? -19.619 -16.165 -6.191 1.00 92.00 292 ARG A N 1
ATOM 2269 C CA . ARG A 1 292 ? -19.002 -17.336 -5.546 1.00 92.00 292 ARG A CA 1
ATOM 2270 C C . ARG A 1 292 ? -19.560 -17.522 -4.141 1.00 92.00 292 ARG A C 1
ATOM 2272 O O . ARG A 1 292 ? -19.045 -16.972 -3.173 1.00 92.00 292 ARG A O 1
ATOM 2279 N N . SER A 1 293 ? -20.579 -18.369 -4.018 1.00 87.94 293 SER A N 1
ATOM 2280 C CA . SER A 1 293 ? -21.291 -18.595 -2.752 1.00 87.94 293 SER A CA 1
ATOM 2281 C C . SER A 1 293 ? -20.435 -19.171 -1.616 1.00 87.94 293 SER A C 1
ATOM 2283 O O . SER A 1 293 ? -20.850 -19.101 -0.465 1.00 87.94 293 SER A O 1
ATOM 2285 N N . ASN A 1 294 ? -19.280 -19.774 -1.917 1.00 92.12 294 ASN A N 1
ATOM 2286 C CA . ASN A 1 294 ? -18.348 -20.314 -0.923 1.00 92.12 294 ASN A CA 1
ATOM 2287 C C . ASN A 1 294 ? -17.236 -19.331 -0.515 1.00 92.12 294 ASN A C 1
ATOM 2289 O O . ASN A 1 294 ? -16.460 -19.660 0.378 1.00 92.12 294 ASN A O 1
ATOM 2293 N N . ALA A 1 295 ? -17.129 -18.155 -1.143 1.00 93.31 295 ALA A N 1
ATOM 2294 C CA . ALA A 1 295 ? -16.090 -17.188 -0.807 1.00 93.31 295 ALA A CA 1
ATOM 2295 C C . ALA A 1 295 ? -16.257 -16.686 0.638 1.00 93.31 295 ALA A C 1
ATOM 2297 O O . ALA A 1 295 ? -17.320 -16.200 1.021 1.00 93.31 295 ALA A O 1
ATOM 2298 N N . GLN A 1 296 ? -15.188 -16.761 1.432 1.00 91.06 296 GLN A N 1
ATOM 2299 C CA . GLN A 1 296 ? -15.200 -16.332 2.838 1.00 91.06 296 GLN A CA 1
ATOM 2300 C C . GLN A 1 296 ? -15.232 -14.801 3.003 1.00 91.06 296 GLN A C 1
ATOM 2302 O O . GLN A 1 296 ? -15.515 -14.292 4.087 1.00 91.06 296 GLN A O 1
ATOM 2307 N N . GLY A 1 297 ? -14.973 -14.058 1.926 1.00 88.38 297 GLY A N 1
ATOM 2308 C CA . GLY A 1 297 ? -15.205 -12.622 1.844 1.00 88.38 297 GLY A CA 1
ATOM 2309 C C . GLY A 1 297 ? -14.504 -11.985 0.647 1.00 88.38 297 GLY A C 1
ATOM 2310 O O . GLY A 1 297 ? -13.989 -12.666 -0.238 1.00 88.38 297 GLY A O 1
ATOM 2311 N N . ALA A 1 298 ? -14.529 -10.654 0.593 1.00 90.50 298 ALA A N 1
ATOM 2312 C CA . ALA A 1 298 ? -14.195 -9.906 -0.619 1.00 90.50 298 ALA A CA 1
ATOM 2313 C C . ALA A 1 298 ? -12.699 -9.634 -0.822 1.00 90.50 298 ALA A C 1
ATOM 2315 O O . ALA A 1 298 ? -12.332 -9.154 -1.891 1.00 90.50 298 ALA A O 1
ATOM 2316 N N . ARG A 1 299 ? -11.822 -9.954 0.140 1.00 90.62 299 ARG A N 1
ATOM 2317 C CA . ARG A 1 299 ? -10.364 -9.726 0.046 1.00 90.62 299 ARG A CA 1
ATOM 2318 C C . ARG A 1 299 ? -9.681 -10.802 -0.803 1.00 90.62 299 ARG A C 1
ATOM 2320 O O . ARG A 1 299 ? -8.883 -11.591 -0.317 1.00 90.62 299 ARG A O 1
ATOM 2327 N N . CYS A 1 300 ? -10.054 -10.881 -2.072 1.00 94.75 300 CYS A N 1
ATOM 2328 C CA . CYS A 1 300 ? -9.533 -11.889 -2.994 1.00 94.75 300 CYS A CA 1
ATOM 2329 C C . CYS A 1 300 ? -8.887 -11.290 -4.248 1.00 94.75 300 CYS A C 1
ATOM 2331 O O . CYS A 1 300 ? -8.325 -12.028 -5.055 1.00 94.75 300 CYS A O 1
ATOM 2333 N N . GLY A 1 301 ? -8.920 -9.966 -4.413 1.00 96.44 301 GLY A N 1
ATOM 2334 C CA . GLY A 1 301 ? -8.283 -9.274 -5.525 1.00 96.44 301 GLY A CA 1
ATOM 2335 C C . GLY A 1 301 ? -6.779 -9.097 -5.327 1.00 96.44 301 GLY A C 1
ATOM 2336 O O . GLY A 1 301 ? -6.312 -8.854 -4.213 1.00 96.44 301 GLY A O 1
ATOM 2337 N N . PHE A 1 302 ? -6.021 -9.180 -6.417 1.00 95.81 302 PHE A N 1
ATOM 2338 C CA . PHE A 1 302 ? -4.590 -8.883 -6.443 1.00 95.81 302 PHE A CA 1
ATOM 2339 C C . PHE A 1 302 ? -4.243 -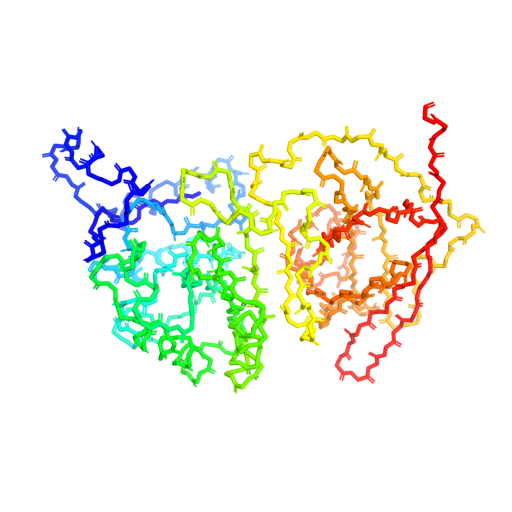7.859 -7.525 1.00 95.81 302 PHE A C 1
ATOM 2341 O O . PHE A 1 302 ? -4.911 -7.757 -8.557 1.00 95.81 302 PHE A O 1
ATOM 2348 N N . LEU A 1 303 ? -3.120 -7.170 -7.314 1.00 94.19 303 LEU A N 1
ATOM 2349 C CA . LEU A 1 303 ? -2.549 -6.213 -8.249 1.00 94.19 303 LEU A CA 1
ATOM 2350 C C . LEU A 1 303 ? -1.027 -6.360 -8.315 1.00 94.19 303 LEU A C 1
ATOM 2352 O O . LEU A 1 303 ? -0.320 -6.171 -7.323 1.00 94.19 303 LEU A O 1
ATOM 2356 N N . PHE A 1 304 ? -0.522 -6.620 -9.515 1.00 93.81 304 PHE A N 1
ATOM 2357 C CA . PHE A 1 304 ? 0.893 -6.535 -9.844 1.00 93.81 304 PHE A CA 1
ATOM 2358 C C . PHE A 1 304 ? 1.195 -5.224 -10.558 1.00 93.81 304 PHE A C 1
ATOM 2360 O O . PHE A 1 304 ? 0.426 -4.761 -11.404 1.00 93.81 304 PHE A O 1
ATOM 2367 N N . ARG A 1 305 ? 2.350 -4.644 -10.232 1.00 92.06 305 ARG A N 1
ATOM 2368 C CA . ARG A 1 305 ? 2.927 -3.482 -10.913 1.00 92.06 305 ARG A CA 1
ATOM 2369 C C . ARG A 1 305 ? 4.404 -3.757 -11.114 1.00 92.06 305 ARG A C 1
ATOM 2371 O O . ARG A 1 305 ? 5.177 -3.742 -10.156 1.00 92.06 305 ARG A O 1
ATOM 2378 N N . VAL A 1 306 ? 4.768 -4.018 -12.363 1.00 91.75 306 VAL A N 1
ATOM 2379 C CA . VAL A 1 306 ? 6.116 -4.415 -12.761 1.00 91.75 306 VAL A CA 1
ATOM 2380 C C . VAL A 1 306 ? 6.661 -3.395 -13.759 1.00 91.75 306 VAL A C 1
ATOM 2382 O O . VAL A 1 306 ? 6.0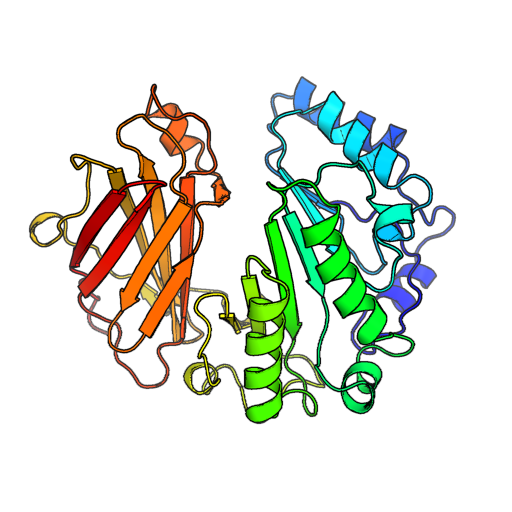46 -3.198 -14.809 1.00 91.75 306 VAL A O 1
ATOM 2385 N N . PRO A 1 307 ? 7.787 -2.728 -13.465 1.00 91.06 307 PRO A N 1
ATOM 2386 C CA . PRO A 1 307 ? 8.426 -1.856 -14.440 1.00 91.06 307 PRO A CA 1
ATOM 2387 C C . PRO A 1 307 ? 9.065 -2.696 -15.541 1.00 91.06 307 PRO A C 1
ATOM 2389 O O . PRO A 1 307 ? 9.863 -3.580 -15.248 1.00 91.06 307 PRO A O 1
ATOM 2392 N N . LEU A 1 308 ? 8.729 -2.422 -16.800 1.00 88.94 308 LEU A N 1
ATOM 2393 C CA . LEU A 1 308 ? 9.292 -3.181 -17.921 1.00 88.94 308 LEU A CA 1
ATOM 2394 C C . LEU A 1 308 ? 10.693 -2.696 -18.325 1.00 88.94 308 LEU A C 1
ATOM 2396 O O . LEU A 1 308 ? 11.461 -3.464 -18.893 1.00 88.94 308 LEU A O 1
ATOM 2400 N N . GLY A 1 309 ? 11.041 -1.432 -18.051 1.00 86.25 309 GLY A N 1
ATOM 2401 C CA . GLY A 1 309 ? 12.267 -0.830 -18.592 1.00 86.25 309 GLY A CA 1
ATOM 2402 C C . GLY A 1 309 ? 12.295 -0.947 -20.121 1.00 86.25 309 GLY A C 1
ATOM 2403 O O . GLY A 1 309 ? 11.274 -0.744 -20.776 1.00 86.25 309 GLY A O 1
ATOM 2404 N N . ASP A 1 310 ? 13.423 -1.351 -20.694 1.00 84.44 310 ASP A N 1
ATOM 2405 C CA . ASP A 1 310 ? 13.528 -1.571 -22.144 1.00 84.44 310 ASP A CA 1
ATOM 2406 C C . ASP A 1 310 ? 12.960 -2.924 -22.612 1.00 84.44 310 ASP A C 1
ATOM 2408 O O . ASP A 1 310 ? 12.917 -3.201 -23.814 1.00 84.44 310 ASP A O 1
ATOM 2412 N N . ALA A 1 311 ? 12.505 -3.784 -21.693 1.00 85.69 311 ALA A N 1
ATOM 2413 C CA . ALA A 1 311 ? 11.946 -5.077 -22.059 1.00 85.69 311 ALA A CA 1
ATOM 2414 C C . ALA A 1 311 ? 10.596 -4.918 -22.791 1.00 85.69 311 ALA A C 1
ATOM 2416 O O . ALA A 1 311 ? 9.770 -4.065 -22.435 1.00 85.69 311 ALA A O 1
ATOM 2417 N N . PRO A 1 312 ? 10.312 -5.759 -23.805 1.00 88.69 312 PRO A N 1
ATOM 2418 C CA . PRO A 1 312 ? 8.985 -5.810 -24.401 1.00 88.69 312 PRO A CA 1
ATOM 2419 C C . PRO A 1 312 ? 7.946 -6.263 -23.365 1.00 88.69 312 PRO A C 1
ATOM 2421 O O . PRO A 1 312 ? 8.275 -6.864 -22.341 1.00 88.69 312 PRO A O 1
ATOM 2424 N N . ALA A 1 313 ? 6.664 -5.996 -23.639 1.00 91.31 313 ALA A N 1
ATOM 2425 C CA . ALA A 1 313 ? 5.626 -6.606 -22.814 1.00 91.31 313 ALA A CA 1
ATOM 2426 C C . ALA A 1 313 ? 5.664 -8.128 -23.002 1.00 91.31 313 ALA A C 1
ATOM 2428 O O . ALA A 1 313 ? 5.875 -8.584 -24.125 1.00 91.31 313 ALA A O 1
ATOM 2429 N N . PRO A 1 314 ? 5.462 -8.906 -21.931 1.00 93.69 314 PRO A N 1
ATOM 2430 C CA . PRO A 1 314 ? 5.499 -10.352 -22.024 1.00 93.69 314 PRO A CA 1
ATOM 2431 C C . PRO A 1 314 ? 4.251 -10.882 -22.739 1.00 93.69 314 PRO A C 1
ATOM 2433 O O . PRO A 1 314 ? 3.131 -10.459 -22.449 1.00 93.69 314 PRO A O 1
ATOM 2436 N N . ASP A 1 315 ? 4.442 -11.863 -23.616 1.00 94.94 315 ASP A N 1
ATOM 2437 C CA . ASP A 1 315 ? 3.345 -12.588 -24.277 1.00 94.94 315 ASP A CA 1
ATOM 2438 C C . ASP A 1 315 ? 2.816 -13.752 -23.420 1.00 94.94 315 ASP A C 1
ATOM 2440 O O . ASP A 1 315 ? 1.871 -14.450 -23.791 1.00 94.94 315 ASP A O 1
ATOM 2444 N N . SER A 1 316 ? 3.437 -13.997 -22.262 1.00 95.88 316 SER A N 1
ATOM 2445 C CA . SER A 1 316 ? 2.964 -14.972 -21.284 1.00 95.88 316 SER A CA 1
ATOM 2446 C C . SER A 1 316 ? 3.323 -14.584 -19.852 1.00 95.88 316 SER A C 1
ATOM 2448 O O . SER A 1 316 ? 4.346 -13.947 -19.601 1.00 95.88 316 SER A O 1
ATOM 2450 N N . LEU A 1 317 ? 2.473 -14.989 -18.915 1.00 97.31 317 LEU A N 1
ATOM 2451 C CA . LEU A 1 317 ? 2.657 -14.834 -17.478 1.00 97.31 317 LEU A CA 1
ATOM 2452 C C . LEU A 1 317 ? 2.607 -16.222 -16.839 1.00 97.31 317 LEU A C 1
ATOM 2454 O O . LEU A 1 317 ? 1.686 -16.991 -17.124 1.00 97.31 317 LEU A O 1
ATOM 2458 N N . ALA A 1 318 ? 3.556 -16.530 -15.959 1.00 97.88 318 ALA A N 1
ATOM 2459 C CA . ALA A 1 318 ? 3.458 -17.681 -15.065 1.00 97.88 318 ALA A CA 1
ATOM 2460 C C . ALA A 1 318 ? 3.014 -17.186 -13.689 1.00 97.88 318 ALA A C 1
ATOM 2462 O O . ALA A 1 318 ? 3.603 -16.234 -13.168 1.00 97.88 318 ALA A O 1
ATOM 2463 N N . LEU A 1 319 ? 1.974 -17.797 -13.120 1.00 98.06 319 LEU A N 1
ATOM 2464 C CA . LEU A 1 319 ? 1.462 -17.427 -11.804 1.00 98.06 319 LEU A CA 1
ATOM 2465 C C . LEU A 1 319 ? 1.433 -18.636 -10.876 1.00 98.06 319 LEU A C 1
ATOM 2467 O O . LEU A 1 319 ? 1.022 -19.717 -11.281 1.00 98.06 319 LEU A O 1
ATOM 2471 N N . THR A 1 320 ? 1.808 -18.431 -9.621 1.00 97.94 320 THR A N 1
ATOM 2472 C CA . THR A 1 320 ? 1.730 -19.451 -8.573 1.00 97.94 320 THR A CA 1
ATOM 2473 C C . THR A 1 320 ? 0.929 -18.896 -7.408 1.00 97.94 320 THR A C 1
ATOM 2475 O O . THR A 1 320 ? 1.321 -17.909 -6.781 1.00 97.94 320 THR A O 1
ATOM 2478 N N . VAL A 1 321 ? -0.182 -19.547 -7.090 1.00 97.88 321 VAL A N 1
ATOM 2479 C CA . VAL A 1 321 ? -0.959 -19.285 -5.878 1.00 97.88 321 VAL A CA 1
ATOM 2480 C C . VAL A 1 321 ? -0.352 -20.079 -4.733 1.00 97.88 321 VAL A C 1
ATOM 2482 O O . VAL A 1 321 ? -0.123 -21.284 -4.857 1.00 97.88 321 VAL A O 1
ATOM 2485 N N . ARG A 1 322 ? -0.092 -19.407 -3.614 1.00 95.94 322 ARG A N 1
ATOM 2486 C CA . ARG A 1 322 ? 0.402 -20.010 -2.376 1.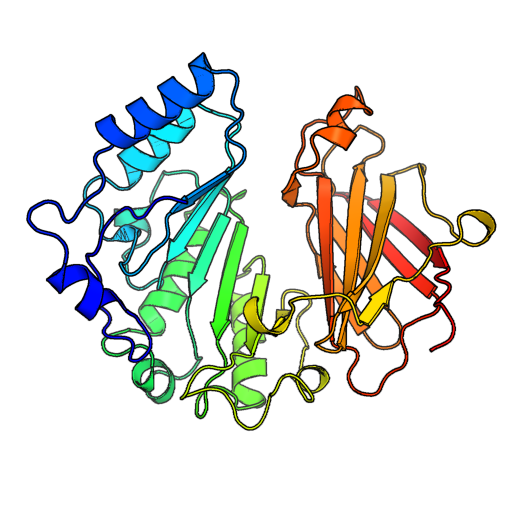00 95.94 322 ARG A CA 1
ATOM 2487 C C . ARG A 1 322 ? -0.729 -20.054 -1.359 1.00 95.94 322 ARG A C 1
ATOM 2489 O O . ARG A 1 322 ? -1.356 -19.034 -1.086 1.00 95.94 322 ARG A O 1
ATOM 2496 N N . LEU A 1 323 ? -0.961 -21.240 -0.820 1.00 93.62 323 LEU A N 1
ATOM 2497 C CA . LEU A 1 323 ? -1.854 -21.508 0.298 1.00 93.62 323 LEU A CA 1
ATOM 2498 C C . LEU A 1 323 ? -1.031 -22.115 1.434 1.00 93.62 323 LEU A C 1
ATOM 2500 O O . LEU A 1 323 ? 0.088 -22.588 1.212 1.00 93.62 323 LEU A O 1
ATOM 2504 N N . ARG A 1 324 ? -1.633 -22.205 2.621 1.00 87.56 324 ARG A N 1
ATOM 2505 C CA . ARG A 1 324 ? -0.938 -22.607 3.849 1.00 87.56 324 ARG A CA 1
ATOM 2506 C C . ARG A 1 324 ? -0.097 -23.878 3.704 1.00 87.56 324 ARG A C 1
ATOM 2508 O O . ARG A 1 324 ? 1.010 -23.942 4.229 1.00 87.56 324 ARG A O 1
ATOM 2515 N N . ASN A 1 325 ? -0.626 -24.875 2.992 1.00 88.12 325 ASN A N 1
ATOM 2516 C CA . ASN A 1 325 ? 0.003 -26.190 2.824 1.00 88.12 325 ASN A CA 1
ATOM 2517 C C . ASN A 1 325 ? 0.226 -26.592 1.356 1.00 88.12 325 ASN A C 1
ATOM 2519 O O . ASN A 1 325 ? 0.753 -27.672 1.095 1.00 88.12 325 ASN A O 1
ATOM 2523 N N . HIS A 1 326 ? -0.192 -25.762 0.398 1.00 91.56 326 HIS A N 1
ATOM 2524 C CA . HIS A 1 326 ? -0.252 -26.136 -1.016 1.00 91.56 326 HIS A CA 1
ATOM 2525 C C . HIS A 1 326 ? 0.173 -24.977 -1.913 1.00 91.56 326 HIS A C 1
ATOM 2527 O O . HIS A 1 326 ? 0.084 -23.806 -1.546 1.00 91.56 326 HIS A O 1
ATOM 2533 N N . THR A 1 327 ? 0.592 -25.307 -3.128 1.00 96.00 327 THR A N 1
ATOM 2534 C CA . THR A 1 327 ? 0.767 -24.336 -4.205 1.00 96.00 327 THR A CA 1
ATOM 2535 C C . THR A 1 327 ? 0.005 -24.796 -5.433 1.00 96.00 327 THR A C 1
ATOM 2537 O O . THR A 1 327 ? -0.113 -25.996 -5.676 1.00 96.00 327 THR A O 1
ATOM 2540 N N . GLN A 1 328 ? -0.486 -23.846 -6.218 1.00 97.44 328 GLN A N 1
ATOM 2541 C CA . GLN A 1 328 ? -1.161 -24.114 -7.480 1.00 97.44 328 GLN A CA 1
ATOM 2542 C C . GLN A 1 328 ? -0.580 -23.215 -8.563 1.00 97.44 328 GLN A C 1
ATOM 2544 O O . GLN A 1 328 ? -0.622 -21.991 -8.438 1.00 97.44 328 GLN A O 1
ATOM 2549 N N . ASP A 1 329 ? -0.074 -23.826 -9.630 1.00 97.94 329 ASP A N 1
ATOM 2550 C CA . ASP A 1 329 ? 0.465 -23.100 -10.776 1.00 97.94 329 ASP A CA 1
ATOM 2551 C C . ASP A 1 329 ? -0.607 -22.839 -11.837 1.00 97.94 329 ASP A C 1
ATOM 2553 O O . ASP A 1 329 ? -1.531 -23.636 -12.043 1.00 97.94 329 ASP A O 1
ATOM 2557 N N . PHE A 1 330 ? -0.437 -21.710 -12.517 1.00 98.31 330 PHE A N 1
ATOM 2558 C CA . PHE A 1 330 ? -1.270 -21.180 -13.585 1.00 98.31 330 PHE A CA 1
ATOM 2559 C C . PHE A 1 330 ? -0.389 -20.536 -14.661 1.00 98.31 330 PHE A C 1
ATOM 2561 O O . PHE A 1 330 ? 0.753 -20.136 -14.423 1.00 98.31 330 PHE A O 1
ATOM 2568 N N . SER A 1 331 ? -0.954 -20.364 -15.852 1.00 97.25 331 SER A N 1
ATOM 2569 C CA . SER A 1 331 ? -0.334 -19.601 -16.932 1.00 97.25 331 SER A CA 1
ATOM 2570 C C . SER A 1 331 ? -1.370 -18.750 -17.654 1.00 97.25 331 SER A C 1
ATOM 2572 O O . SER A 1 331 ? -2.536 -19.136 -17.763 1.00 97.25 331 SER A O 1
ATOM 2574 N N . ALA A 1 332 ? -0.948 -17.595 -18.156 1.00 97.31 332 ALA A N 1
ATOM 2575 C CA . ALA A 1 332 ? -1.766 -16.738 -19.001 1.00 97.31 332 ALA A CA 1
ATOM 2576 C C . ALA A 1 332 ? -0.997 -16.385 -20.272 1.00 97.31 332 ALA A C 1
ATOM 2578 O O . ALA A 1 332 ? 0.107 -15.854 -20.186 1.00 97.31 332 ALA A O 1
ATOM 2579 N N . ALA A 1 333 ? -1.572 -16.658 -21.440 1.00 96.81 333 ALA A N 1
ATOM 2580 C CA . ALA A 1 333 ? -1.065 -16.166 -22.716 1.00 96.81 333 ALA A CA 1
ATOM 2581 C C . ALA A 1 333 ? -1.679 -14.790 -22.999 1.00 96.81 333 ALA A C 1
ATOM 2583 O O . ALA A 1 333 ? -2.899 -14.637 -22.955 1.00 96.81 333 ALA A O 1
ATOM 2584 N N . VAL A 1 334 ? -0.844 -13.794 -23.288 1.00 95.94 334 VAL A N 1
ATOM 2585 C CA . VAL A 1 334 ? -1.266 -12.405 -23.494 1.00 95.94 334 VAL A CA 1
ATOM 2586 C C . VAL A 1 334 ? -0.958 -11.993 -24.924 1.00 95.94 334 VAL A C 1
ATOM 2588 O O . VAL A 1 334 ? 0.168 -12.121 -25.389 1.00 95.94 334 VAL A O 1
ATOM 2591 N N . SER A 1 335 ? -1.966 -11.480 -25.620 1.00 94.00 335 SER A N 1
ATOM 2592 C CA . SER A 1 335 ? -1.826 -10.900 -26.954 1.00 94.00 335 SER A CA 1
ATOM 2593 C C . SER A 1 335 ? -1.904 -9.384 -26.866 1.00 94.00 335 SER A C 1
ATOM 2595 O O . SER A 1 335 ? -2.826 -8.839 -26.258 1.00 94.00 335 SER A O 1
ATOM 2597 N N . TRP A 1 336 ? -0.958 -8.693 -27.493 1.00 92.56 336 TRP A N 1
ATOM 2598 C CA . TRP A 1 336 ? -0.908 -7.233 -27.514 1.00 92.56 336 TRP A CA 1
ATOM 2599 C C . TRP A 1 336 ? -1.345 -6.710 -28.888 1.00 92.56 336 TRP A C 1
ATOM 2601 O O . TRP A 1 336 ? -0.917 -7.262 -29.903 1.00 92.56 336 TRP A O 1
ATOM 2611 N N . PRO A 1 337 ? -2.181 -5.658 -28.960 1.00 85.75 337 PRO A N 1
ATOM 2612 C CA . PRO A 1 337 ? -2.499 -5.024 -30.233 1.00 85.75 337 PRO A CA 1
ATOM 2613 C C . PRO A 1 337 ? -1.224 -4.472 -30.881 1.00 85.75 337 PRO A C 1
ATOM 2615 O O . PRO A 1 337 ? -0.317 -4.009 -30.183 1.00 85.75 337 PRO A O 1
ATOM 2618 N N . ALA A 1 338 ? -1.165 -4.522 -32.215 1.00 73.75 338 ALA A N 1
ATOM 2619 C CA . ALA A 1 338 ? -0.088 -3.895 -32.972 1.00 73.75 338 ALA A CA 1
ATOM 2620 C C . ALA A 1 338 ? -0.043 -2.389 -32.660 1.00 73.75 338 ALA A C 1
ATOM 2622 O O . ALA A 1 338 ? -1.089 -1.747 -32.543 1.00 73.75 338 ALA A O 1
ATOM 2623 N N . SER A 1 339 ? 1.172 -1.874 -32.459 1.00 61.03 339 SER A N 1
ATOM 2624 C CA . SER A 1 339 ? 1.454 -0.493 -32.044 1.00 61.03 339 SER A CA 1
ATOM 2625 C C . SER A 1 339 ? 1.129 0.545 -33.102 1.00 61.03 339 SER A C 1
ATOM 2627 O O . SER A 1 339 ? 1.479 0.272 -34.274 1.00 61.03 339 SER A O 1
#

Organism: NCBI:txid298794